Protein AF-A0A956FUA2-F1 (afdb_monomer)

Structure (mmCIF, N/CA/C/O backbone):
data_AF-A0A956FUA2-F1
#
_entry.id   AF-A0A956FUA2-F1
#
loop_
_atom_site.group_PDB
_atom_site.id
_atom_site.type_symbol
_atom_site.label_atom_id
_atom_site.label_alt_id
_atom_site.label_comp_id
_atom_site.label_asym_id
_atom_site.label_entity_id
_atom_site.label_seq_id
_atom_site.pdbx_PDB_ins_code
_atom_site.Cartn_x
_atom_site.Cartn_y
_atom_site.Cartn_z
_atom_site.occupancy
_atom_site.B_iso_or_equiv
_atom_site.auth_seq_id
_atom_site.auth_comp_id
_atom_site.auth_asym_id
_atom_site.auth_atom_id
_atom_site.pdbx_PDB_model_num
ATOM 1 N N . PRO A 1 1 ? 10.942 3.120 11.537 1.00 56.97 1 PRO A N 1
ATOM 2 C CA . PRO A 1 1 ? 11.039 3.875 10.262 1.00 56.97 1 PRO A CA 1
ATOM 3 C C . PRO A 1 1 ? 9.827 3.597 9.361 1.00 56.97 1 PRO A C 1
ATOM 5 O O . PRO A 1 1 ? 9.522 2.434 9.116 1.00 56.97 1 PRO A O 1
ATOM 8 N N . THR A 1 2 ? 9.137 4.649 8.913 1.00 65.94 2 THR A N 1
ATOM 9 C CA . THR A 1 2 ? 8.079 4.586 7.886 1.00 65.94 2 THR A CA 1
ATOM 10 C C . THR A 1 2 ? 8.495 5.438 6.686 1.00 65.94 2 THR A C 1
ATOM 12 O O . THR A 1 2 ? 9.416 6.250 6.782 1.00 65.94 2 THR A O 1
ATOM 15 N N . THR A 1 3 ? 7.848 5.237 5.545 1.00 79.88 3 THR A N 1
ATOM 16 C CA . THR A 1 3 ? 8.097 5.987 4.309 1.00 79.88 3 THR A CA 1
ATOM 17 C C . THR A 1 3 ? 7.000 7.023 4.097 1.00 79.88 3 THR A C 1
ATOM 19 O O . THR A 1 3 ? 5.838 6.721 4.332 1.00 79.88 3 THR A O 1
ATOM 22 N N . ILE A 1 4 ? 7.341 8.209 3.594 1.00 75.38 4 ILE A N 1
ATOM 23 C CA . ILE A 1 4 ? 6.359 9.274 3.298 1.00 75.38 4 ILE A CA 1
ATOM 24 C C . ILE A 1 4 ? 6.402 9.743 1.840 1.00 75.38 4 ILE A C 1
ATOM 26 O O . ILE A 1 4 ? 5.762 10.726 1.483 1.00 75.38 4 ILE A O 1
ATOM 30 N N . GLY A 1 5 ? 7.167 9.063 0.984 1.00 80.44 5 GLY A N 1
ATOM 31 C CA . GLY A 1 5 ? 7.292 9.408 -0.427 1.00 80.44 5 GLY A CA 1
ATOM 32 C C . GLY A 1 5 ? 8.712 9.342 -0.962 1.00 80.44 5 GLY A C 1
ATOM 33 O O . GLY A 1 5 ? 9.638 8.901 -0.288 1.00 80.44 5 GLY A O 1
ATOM 34 N N . GLY A 1 6 ? 8.884 9.757 -2.211 1.00 78.12 6 GLY A N 1
ATOM 35 C CA . GLY A 1 6 ? 10.179 9.762 -2.876 1.00 78.12 6 GLY A CA 1
ATOM 36 C C . GLY A 1 6 ? 10.093 10.037 -4.372 1.00 78.12 6 GLY A C 1
ATOM 37 O O . GLY A 1 6 ? 9.019 10.194 -4.950 1.00 78.12 6 GLY A O 1
ATOM 38 N N . TRP A 1 7 ? 11.259 10.092 -5.012 1.00 77.00 7 TRP A N 1
ATOM 39 C CA . TRP A 1 7 ? 11.390 10.233 -6.461 1.00 77.00 7 TRP A CA 1
ATOM 40 C C . TRP A 1 7 ? 11.174 8.897 -7.170 1.00 77.00 7 TRP A C 1
ATOM 42 O O . TRP A 1 7 ? 12.020 8.008 -7.051 1.00 77.00 7 TRP A O 1
ATOM 52 N N . GLN A 1 8 ? 10.107 8.797 -7.959 1.00 79.31 8 GLN A N 1
ATOM 53 C CA . GLN A 1 8 ? 9.680 7.566 -8.626 1.00 79.31 8 GLN A CA 1
ATOM 54 C C . GLN A 1 8 ? 9.699 7.701 -10.146 1.00 79.31 8 GLN A C 1
ATOM 56 O O . GLN A 1 8 ? 9.557 8.806 -10.674 1.00 79.31 8 GLN A O 1
ATOM 61 N N . GLU A 1 9 ? 9.873 6.575 -10.832 1.00 79.75 9 GLU A N 1
ATOM 62 C CA . GLU A 1 9 ? 9.729 6.478 -12.283 1.00 79.75 9 GLU A CA 1
ATOM 63 C C . GLU A 1 9 ? 8.252 6.335 -12.661 1.00 79.75 9 GLU A C 1
ATOM 65 O O . GLU A 1 9 ? 7.469 5.676 -11.976 1.00 79.75 9 GLU A O 1
ATOM 70 N N . GLU A 1 10 ? 7.854 6.988 -13.746 1.00 75.94 10 GLU A N 1
ATOM 71 C CA . GLU A 1 10 ? 6.489 6.935 -14.253 1.00 75.94 10 GLU A CA 1
ATOM 72 C C . GLU A 1 10 ? 6.482 7.003 -15.776 1.00 75.94 10 GLU A C 1
ATOM 74 O O . GLU A 1 10 ? 7.221 7.792 -16.373 1.00 75.94 10 GLU A O 1
ATOM 79 N N . ARG A 1 11 ? 5.620 6.198 -16.406 1.00 78.62 11 ARG A N 1
ATOM 80 C CA . ARG A 1 11 ? 5.356 6.286 -17.839 1.00 78.62 11 ARG A CA 1
ATOM 81 C C . ARG A 1 11 ? 4.305 7.358 -18.109 1.00 78.62 11 ARG A C 1
ATOM 83 O O . ARG A 1 11 ? 3.149 7.203 -17.725 1.00 78.62 11 ARG A O 1
ATOM 90 N N . VAL A 1 12 ? 4.694 8.423 -18.803 1.00 81.25 12 VAL A N 1
ATOM 91 C CA . VAL A 1 12 ? 3.767 9.483 -19.235 1.00 81.25 12 VAL A CA 1
ATOM 92 C C . VAL A 1 12 ? 3.050 9.109 -20.536 1.00 81.25 12 VAL A C 1
ATOM 94 O O . VAL A 1 12 ? 3.418 8.140 -21.199 1.00 81.25 12 VAL A O 1
ATOM 97 N N . ALA A 1 13 ? 2.035 9.887 -20.927 1.00 77.38 13 ALA A N 1
ATOM 98 C CA . ALA A 1 13 ? 1.193 9.620 -22.101 1.00 77.38 13 ALA A CA 1
ATOM 99 C C . ALA A 1 13 ? 1.981 9.442 -23.414 1.00 77.38 13 ALA A C 1
ATOM 101 O O . ALA A 1 13 ? 1.612 8.615 -24.241 1.00 77.38 13 ALA A O 1
ATOM 102 N N . SER A 1 14 ? 3.110 10.143 -23.576 1.00 77.44 14 SER A N 1
ATOM 103 C CA . SER A 1 14 ? 4.007 9.986 -24.732 1.00 77.44 14 SER A CA 1
ATOM 104 C C . SER A 1 14 ? 4.758 8.648 -24.769 1.00 77.44 14 SER A C 1
ATOM 106 O O . SER A 1 14 ? 5.504 8.381 -25.704 1.00 77.44 14 SER A O 1
ATOM 108 N N . GLY A 1 15 ? 4.622 7.819 -23.734 1.00 74.31 15 GLY A N 1
ATOM 109 C CA . GLY A 1 15 ? 5.347 6.566 -23.566 1.00 74.31 15 GLY A CA 1
ATOM 110 C C . GLY A 1 15 ? 6.731 6.714 -22.932 1.00 74.31 15 GLY A C 1
ATOM 111 O O . GLY A 1 15 ? 7.313 5.695 -22.568 1.00 74.31 15 GLY A O 1
ATOM 112 N N . ALA A 1 16 ? 7.230 7.940 -22.750 1.00 78.94 16 ALA A N 1
ATOM 113 C CA . ALA A 1 16 ? 8.506 8.200 -22.088 1.00 78.94 16 ALA A CA 1
ATOM 114 C C . ALA A 1 16 ? 8.453 7.878 -20.583 1.00 78.94 16 ALA A C 1
ATOM 116 O O . ALA A 1 16 ? 7.411 8.038 -19.943 1.00 78.94 16 ALA A O 1
ATOM 117 N N . ILE A 1 17 ? 9.594 7.476 -20.017 1.00 77.38 17 ILE A N 1
ATOM 118 C CA . ILE A 1 17 ? 9.777 7.321 -18.569 1.00 77.38 17 ILE A CA 1
ATOM 119 C C . ILE A 1 17 ? 10.388 8.606 -18.001 1.00 77.38 17 ILE A C 1
ATOM 121 O O . ILE A 1 17 ? 11.411 9.083 -18.494 1.00 77.38 17 ILE A O 1
ATOM 125 N N . VAL A 1 18 ? 9.757 9.175 -16.973 1.00 76.56 18 VAL A N 1
ATOM 126 C CA . VAL A 1 18 ? 10.209 10.401 -16.289 1.00 76.56 18 VAL A CA 1
ATOM 127 C C . VAL A 1 18 ? 10.277 10.193 -14.778 1.00 76.56 18 VAL A C 1
ATOM 129 O O . VAL A 1 18 ? 9.650 9.276 -14.247 1.00 76.56 18 VAL A O 1
ATOM 132 N N . ARG A 1 19 ? 11.004 11.067 -14.063 1.00 73.31 19 ARG A N 1
ATOM 133 C CA . ARG A 1 19 ? 10.994 11.091 -12.591 1.00 73.31 19 ARG A CA 1
ATOM 134 C C . ARG A 1 19 ? 9.996 12.107 -12.056 1.00 73.31 19 ARG A C 1
ATOM 136 O O . ARG A 1 19 ? 10.076 13.288 -12.388 1.00 73.31 19 ARG A O 1
ATOM 143 N N . ARG A 1 20 ? 9.127 11.667 -11.148 1.00 73.44 20 ARG A N 1
ATOM 144 C CA . ARG A 1 20 ? 8.191 12.525 -10.412 1.00 73.44 20 ARG A CA 1
ATOM 145 C C . ARG A 1 20 ? 8.339 12.288 -8.915 1.00 73.44 20 ARG A C 1
ATOM 147 O O . ARG A 1 20 ? 8.513 11.151 -8.477 1.00 73.44 20 ARG A O 1
ATOM 154 N N . TYR A 1 21 ? 8.288 13.357 -8.129 1.00 76.75 21 TYR A N 1
ATOM 155 C CA . TYR A 1 21 ? 8.191 13.219 -6.681 1.00 76.75 21 TYR A CA 1
ATOM 156 C C . TYR A 1 21 ? 6.763 12.816 -6.321 1.00 76.75 21 TYR A C 1
ATOM 158 O O . TYR A 1 21 ? 5.811 13.450 -6.777 1.00 76.75 21 TYR A O 1
ATOM 166 N N . LYS A 1 22 ? 6.625 11.755 -5.529 1.00 79.69 22 LYS A N 1
ATOM 167 C CA . LYS A 1 22 ? 5.344 11.250 -5.035 1.00 79.69 22 LYS A CA 1
ATOM 168 C C . LYS A 1 22 ? 5.400 11.226 -3.516 1.00 79.69 22 LYS A C 1
ATOM 170 O O . LYS A 1 22 ? 6.114 10.397 -2.954 1.00 79.69 22 LYS A O 1
ATOM 175 N N . GLY A 1 23 ? 4.717 12.178 -2.890 1.00 82.25 23 GLY A N 1
ATOM 176 C CA . GLY A 1 23 ? 4.617 12.322 -1.439 1.00 82.25 23 GLY A CA 1
ATOM 177 C C . GLY A 1 23 ? 3.330 11.716 -0.890 1.00 82.25 23 GLY A C 1
ATOM 178 O O . GLY A 1 23 ? 2.384 11.485 -1.637 1.00 82.25 23 GLY A O 1
ATOM 179 N N . SER A 1 24 ? 3.313 11.456 0.413 1.00 85.25 24 SER A N 1
ATOM 180 C CA . SER A 1 24 ? 2.085 11.242 1.172 1.00 85.25 24 SER A CA 1
ATOM 181 C C . SER A 1 24 ? 1.342 12.565 1.296 1.00 85.25 24 SER A C 1
ATOM 183 O O . SER A 1 24 ? 1.966 13.604 1.519 1.00 85.25 24 SER A O 1
ATOM 185 N N . ASP A 1 25 ? 0.016 12.520 1.256 1.00 84.75 25 ASP A N 1
ATOM 186 C CA . ASP A 1 25 ? -0.781 13.686 1.613 1.00 84.75 25 ASP A CA 1
ATOM 187 C C . ASP A 1 25 ? -0.751 13.877 3.138 1.00 84.75 25 ASP A C 1
ATOM 189 O O . ASP A 1 25 ? -1.036 12.941 3.884 1.00 84.75 25 ASP A O 1
ATOM 193 N N . VAL A 1 26 ? -0.431 15.089 3.593 1.00 89.06 26 VAL A N 1
ATOM 194 C CA . VAL A 1 26 ? -0.312 15.462 5.016 1.00 89.06 26 VAL A CA 1
ATOM 195 C C . VAL A 1 26 ? -1.680 15.805 5.624 1.00 89.06 26 VAL A C 1
ATOM 197 O O . VAL A 1 26 ? -2.607 16.220 4.920 1.00 89.06 26 VAL A O 1
ATOM 200 N N . GLY A 1 27 ? -1.801 15.642 6.940 1.00 92.12 27 GLY A N 1
ATOM 201 C CA . GLY A 1 27 ? -2.958 16.017 7.749 1.00 92.12 27 GLY A CA 1
ATOM 202 C C . GLY A 1 27 ? -3.790 14.823 8.214 1.00 92.12 27 GLY A C 1
ATOM 203 O O . GLY A 1 27 ? -3.378 13.669 8.100 1.00 92.12 27 GLY A O 1
ATOM 204 N N . LEU A 1 28 ? -4.978 15.117 8.743 1.00 94.94 28 LEU A N 1
ATOM 205 C CA . LEU A 1 28 ? -5.868 14.121 9.335 1.00 94.94 28 LEU A CA 1
ATOM 206 C C . LEU A 1 28 ? -6.412 13.139 8.292 1.00 94.94 28 LEU A C 1
ATOM 208 O O . LEU A 1 28 ? -7.008 13.538 7.288 1.00 94.94 28 LEU A O 1
ATOM 212 N N . ARG A 1 29 ? -6.211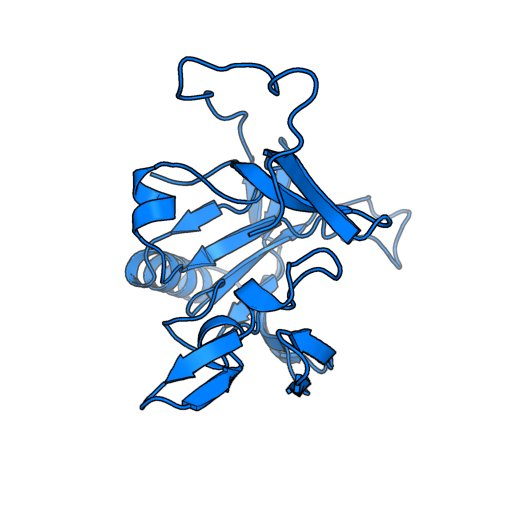 11.853 8.546 1.00 95.69 29 ARG A N 1
ATOM 213 C CA . ARG A 1 29 ? -6.763 10.723 7.800 1.00 95.69 29 ARG A CA 1
ATOM 214 C C . ARG A 1 29 ? -7.496 9.798 8.754 1.00 95.69 29 ARG A C 1
ATOM 216 O O . ARG A 1 29 ? -7.355 9.914 9.968 1.00 95.69 29 ARG A O 1
ATOM 223 N N . TYR A 1 30 ? -8.247 8.866 8.197 1.00 97.06 30 TYR A N 1
ATOM 224 C CA . TYR A 1 30 ? -8.951 7.854 8.960 1.00 97.06 30 TYR A CA 1
ATOM 225 C C . TYR A 1 30 ? -8.617 6.477 8.411 1.00 97.06 30 TYR A C 1
ATOM 227 O O . TYR A 1 30 ? -8.660 6.253 7.202 1.00 97.06 30 TYR A O 1
ATOM 235 N N . TRP A 1 31 ? -8.278 5.558 9.310 1.00 98.00 31 TRP A N 1
ATOM 236 C CA . TRP A 1 31 ? -8.296 4.133 9.025 1.00 98.00 31 TRP A CA 1
ATOM 237 C C . TRP A 1 31 ? -9.691 3.611 9.332 1.00 98.00 31 TRP A C 1
ATOM 239 O O . TRP A 1 31 ? -10.036 3.366 10.489 1.00 98.00 31 TRP A O 1
ATOM 249 N N . ARG A 1 32 ? -10.486 3.462 8.277 1.00 97.31 32 ARG A N 1
ATOM 250 C CA . ARG A 1 32 ? -11.766 2.750 8.298 1.00 97.31 32 ARG A CA 1
ATOM 251 C C . ARG A 1 32 ? -11.617 1.362 7.689 1.00 97.31 32 ARG A C 1
ATOM 253 O O . ARG A 1 32 ? -12.136 0.401 8.231 1.00 97.31 32 ARG A O 1
ATOM 260 N N . GLU A 1 33 ? -10.854 1.239 6.606 1.00 97.94 33 GLU A N 1
ATOM 261 C CA . GLU A 1 33 ? -10.675 -0.031 5.902 1.00 97.94 33 GLU A CA 1
ATOM 262 C C . GLU A 1 33 ? -9.326 -0.682 6.229 1.00 97.94 33 GLU A C 1
ATOM 264 O O . GLU A 1 33 ? -8.255 -0.152 5.907 1.00 97.94 33 GLU A O 1
ATOM 269 N N . LEU A 1 34 ? -9.386 -1.867 6.840 1.00 98.50 34 LEU A N 1
ATOM 270 C CA . LEU A 1 34 ? -8.265 -2.786 7.005 1.00 98.50 34 LEU A CA 1
ATOM 271 C C . LEU A 1 34 ? -8.482 -3.973 6.068 1.00 98.50 34 LEU A C 1
ATOM 273 O O . LEU A 1 34 ? -9.399 -4.767 6.261 1.00 98.50 34 LEU A O 1
ATOM 277 N N . VAL A 1 35 ? -7.614 -4.119 5.068 1.00 98.12 35 VAL A N 1
ATOM 278 C CA . VAL A 1 35 ? -7.710 -5.193 4.075 1.00 98.12 35 VAL A CA 1
ATOM 279 C C . VAL A 1 35 ? -6.578 -6.195 4.254 1.00 98.12 35 VAL A C 1
ATOM 281 O O . VAL A 1 35 ? -5.395 -5.841 4.217 1.00 98.12 35 VAL A O 1
ATOM 284 N N . VAL A 1 36 ? -6.949 -7.460 4.434 1.00 97.25 36 VAL A N 1
ATOM 285 C CA . VAL A 1 36 ? -6.036 -8.604 4.538 1.00 97.25 36 VAL A CA 1
ATOM 286 C C . VAL A 1 36 ? -5.896 -9.279 3.179 1.00 97.25 36 VAL A C 1
ATOM 288 O O . VAL A 1 36 ? -6.831 -9.278 2.380 1.00 97.25 36 VAL A O 1
ATOM 291 N N . ALA A 1 37 ? -4.713 -9.845 2.920 1.00 95.38 37 ALA A N 1
ATOM 292 C CA . ALA A 1 37 ? -4.349 -10.433 1.635 1.00 95.38 37 ALA A CA 1
ATOM 293 C C . ALA A 1 37 ? -4.645 -9.471 0.463 1.00 95.38 37 ALA A C 1
ATOM 295 O O . ALA A 1 37 ? -5.378 -9.819 -0.461 1.00 95.38 37 ALA A O 1
ATOM 296 N N . PRO A 1 38 ? -4.113 -8.235 0.497 1.00 96.25 38 PRO A N 1
ATOM 297 C CA . PRO A 1 38 ? -4.454 -7.242 -0.500 1.00 96.25 38 PRO A CA 1
ATOM 298 C C . PRO A 1 38 ? -3.824 -7.551 -1.857 1.00 96.25 38 PRO A C 1
ATOM 300 O O . PRO A 1 38 ? -2.643 -7.909 -1.966 1.00 96.25 38 PRO A O 1
ATOM 303 N N . VAL A 1 39 ? -4.600 -7.298 -2.903 1.00 95.38 39 VAL A N 1
ATOM 304 C CA . VAL A 1 39 ? -4.103 -7.204 -4.271 1.00 95.38 39 VAL A CA 1
ATOM 305 C C . VAL A 1 39 ? -3.661 -5.770 -4.545 1.00 95.38 39 VAL A C 1
ATOM 307 O O . VAL A 1 39 ? -4.371 -4.800 -4.279 1.00 95.38 39 VAL A O 1
ATOM 310 N N . TRP A 1 40 ? -2.459 -5.621 -5.090 1.00 94.12 40 TRP A N 1
ATOM 311 C CA . TRP A 1 40 ? -1.970 -4.355 -5.603 1.00 94.12 40 TRP A CA 1
ATOM 312 C C . TRP A 1 40 ? -2.462 -4.135 -7.027 1.00 94.12 40 TRP A C 1
ATOM 314 O O . TRP A 1 4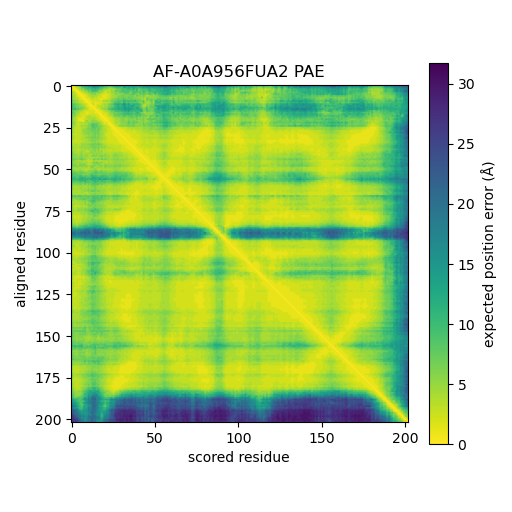0 ? -2.107 -4.879 -7.940 1.00 94.12 40 TRP A O 1
ATOM 324 N N . TYR A 1 41 ? -3.235 -3.070 -7.228 1.00 92.38 41 TYR A N 1
ATOM 325 C CA . TYR A 1 41 ? -3.648 -2.638 -8.558 1.00 92.38 41 TYR A CA 1
ATOM 326 C C . TYR A 1 41 ? -2.609 -1.674 -9.120 1.00 92.38 41 TYR A C 1
ATOM 328 O O . TYR A 1 41 ? -2.533 -0.521 -8.683 1.00 92.38 41 TYR A O 1
ATOM 336 N N . PRO A 1 42 ? -1.767 -2.122 -10.068 1.00 89.94 42 PRO A N 1
ATOM 337 C CA . PRO A 1 42 ? -0.714 -1.279 -10.595 1.00 89.94 42 PRO A CA 1
ATOM 338 C C . PRO A 1 42 ? -1.332 -0.102 -11.357 1.00 89.94 42 PRO A C 1
ATOM 340 O O . PRO A 1 42 ? -2.126 -0.333 -12.280 1.00 89.94 42 PRO A O 1
ATOM 343 N N . PRO A 1 43 ? -0.943 1.151 -11.049 1.00 88.69 43 PRO A N 1
ATOM 344 C CA . PRO A 1 43 ? -1.385 2.316 -11.802 1.00 88.69 43 PRO A CA 1
ATOM 345 C C . PRO A 1 43 ? -1.208 2.133 -13.311 1.00 88.69 43 PRO A C 1
ATOM 347 O O . PRO A 1 43 ? -0.267 1.483 -13.777 1.00 88.69 43 PRO A O 1
ATOM 350 N N . ARG A 1 44 ? -2.074 2.757 -14.118 1.00 87.00 44 ARG A N 1
ATOM 351 C CA . ARG A 1 44 ? -1.958 2.698 -15.591 1.00 87.00 44 ARG A CA 1
ATOM 35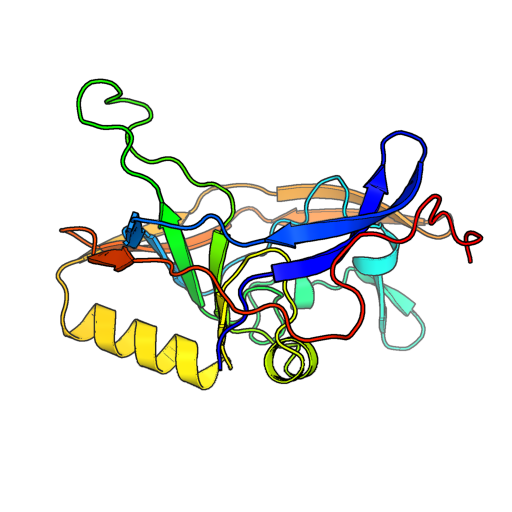2 C C . ARG A 1 44 ? -0.578 3.151 -16.086 1.00 87.00 44 ARG A C 1
ATOM 354 O O . ARG A 1 44 ? -0.055 2.587 -17.043 1.00 87.00 44 ARG A O 1
ATOM 361 N N . ALA A 1 45 ? 0.024 4.107 -15.382 1.00 84.00 45 ALA A N 1
ATOM 362 C CA . ALA A 1 45 ? 1.350 4.647 -15.659 1.00 84.00 45 ALA A CA 1
ATOM 363 C C . ALA A 1 45 ? 2.521 3.744 -15.211 1.00 84.00 45 ALA A C 1
ATOM 365 O O . ALA A 1 45 ? 3.677 4.081 -15.466 1.00 84.00 45 ALA A O 1
ATOM 366 N N . THR A 1 46 ? 2.260 2.605 -14.555 1.00 87.38 46 THR A N 1
ATOM 367 C CA . THR A 1 46 ? 3.300 1.618 -14.230 1.00 87.38 46 THR A CA 1
ATOM 368 C C . THR A 1 46 ? 3.914 1.067 -15.521 1.00 87.38 46 THR A C 1
ATOM 370 O O . THR A 1 46 ? 3.161 0.567 -16.373 1.00 87.38 46 THR A O 1
ATOM 373 N N . PRO A 1 47 ? 5.248 1.137 -15.682 1.00 87.31 47 PRO A N 1
ATOM 374 C CA . PRO A 1 47 ? 5.949 0.546 -16.816 1.00 87.31 47 PRO A CA 1
ATOM 375 C C . PRO A 1 47 ? 5.622 -0.950 -16.982 1.00 87.31 47 PRO A C 1
ATOM 377 O O . PRO A 1 47 ? 5.650 -1.692 -16.002 1.00 87.31 47 PRO A O 1
ATOM 380 N N . PRO A 1 48 ? 5.331 -1.440 -18.202 1.00 88.19 48 PRO A N 1
ATOM 381 C CA . PRO A 1 48 ? 5.040 -2.861 -18.416 1.00 88.19 48 PRO A CA 1
ATOM 382 C C . PRO A 1 48 ? 6.169 -3.808 -17.986 1.00 88.19 48 PRO A C 1
ATOM 384 O O . PRO A 1 48 ? 5.889 -4.878 -17.448 1.00 88.19 48 PRO A O 1
ATOM 387 N N . ASP A 1 49 ? 7.430 -3.402 -18.168 1.00 88.06 49 ASP A N 1
ATOM 388 C CA . ASP A 1 49 ? 8.608 -4.182 -17.759 1.00 88.06 49 ASP A CA 1
ATOM 389 C C . ASP A 1 49 ? 8.697 -4.343 -16.222 1.00 88.06 49 ASP A C 1
ATOM 391 O O . ASP A 1 49 ? 9.291 -5.305 -15.736 1.00 88.06 49 ASP A O 1
ATOM 395 N N . ASP A 1 50 ? 8.032 -3.487 -15.435 1.00 90.12 50 ASP A N 1
ATOM 396 C CA . ASP A 1 50 ? 7.961 -3.651 -13.977 1.00 90.12 50 ASP A CA 1
ATOM 397 C C . ASP A 1 50 ? 6.999 -4.767 -13.563 1.00 90.12 50 ASP A C 1
ATOM 399 O O . ASP A 1 50 ? 7.172 -5.353 -12.492 1.00 90.12 50 ASP A O 1
ATOM 403 N N . LEU A 1 51 ? 6.027 -5.101 -14.417 1.00 93.44 51 LEU A N 1
ATOM 404 C CA . LEU A 1 51 ? 5.003 -6.120 -14.173 1.00 93.44 51 LEU A CA 1
ATOM 405 C C . LEU A 1 51 ? 5.395 -7.506 -14.697 1.00 93.44 51 LEU A C 1
ATOM 407 O O . LEU A 1 51 ? 4.731 -8.488 -14.372 1.00 93.44 51 LEU A O 1
ATOM 411 N N . VAL A 1 52 ? 6.472 -7.606 -15.479 1.00 94.12 52 VAL A N 1
ATOM 412 C CA . VAL A 1 52 ? 6.961 -8.859 -16.071 1.00 94.12 52 VAL A CA 1
ATOM 413 C C . VAL A 1 52 ? 8.339 -9.193 -15.503 1.00 94.12 52 VAL A C 1
ATOM 415 O O . VAL A 1 52 ? 9.205 -8.334 -15.371 1.00 94.12 52 VAL A O 1
ATOM 418 N N . GLY A 1 53 ? 8.553 -10.452 -15.131 1.00 90.56 53 GLY A N 1
ATOM 419 C CA . GLY A 1 53 ? 9.833 -10.972 -14.649 1.00 90.56 53 GLY A CA 1
ATOM 420 C C . GLY A 1 53 ? 10.282 -12.195 -15.443 1.00 90.56 53 GLY A C 1
ATOM 421 O O . GLY A 1 53 ? 9.504 -12.768 -16.206 1.00 90.56 53 GLY A O 1
ATOM 422 N N . VAL A 1 54 ? 11.543 -12.592 -15.270 1.00 90.44 54 VAL A N 1
ATOM 423 C CA . VAL A 1 54 ? 12.070 -13.864 -15.783 1.00 90.44 54 VAL A CA 1
ATOM 424 C C . VAL A 1 54 ? 12.085 -14.867 -14.634 1.00 90.44 54 VAL A C 1
ATOM 426 O O . VAL A 1 54 ? 12.722 -14.621 -13.616 1.00 90.44 54 VAL A O 1
ATOM 429 N N . PHE A 1 55 ? 11.388 -15.983 -14.819 1.00 88.06 55 PHE A N 1
ATOM 430 C CA . PHE A 1 55 ? 11.265 -17.086 -13.872 1.00 88.06 55 PHE A CA 1
ATOM 431 C C . PHE A 1 55 ? 11.566 -18.382 -14.626 1.00 88.06 55 PHE A C 1
ATOM 433 O O . PHE A 1 55 ? 10.943 -18.645 -15.658 1.00 88.06 55 PHE A O 1
ATOM 440 N N . ASP A 1 56 ? 12.558 -19.145 -14.167 1.00 90.31 56 ASP A N 1
ATOM 441 C CA . ASP A 1 56 ? 13.025 -20.382 -14.815 1.00 90.31 56 ASP A CA 1
ATOM 442 C C . ASP A 1 56 ? 13.319 -20.197 -16.317 1.00 90.31 56 ASP A C 1
ATOM 444 O O . ASP A 1 56 ? 12.857 -20.946 -17.179 1.00 90.31 56 ASP A O 1
ATOM 448 N N . GLY A 1 57 ? 14.004 -19.097 -16.656 1.00 90.12 57 GLY A N 1
ATOM 449 C CA . GLY A 1 57 ? 14.330 -18.720 -18.037 1.00 90.12 57 GLY A CA 1
ATOM 450 C C . GLY A 1 57 ? 13.141 -18.237 -18.882 1.00 90.12 57 GLY A C 1
ATOM 451 O O . GLY A 1 57 ? 13.324 -17.829 -20.028 1.00 90.12 57 GLY A O 1
ATOM 452 N N . ARG A 1 58 ? 11.917 -18.226 -18.340 1.00 90.38 58 ARG A N 1
ATOM 453 C CA . ARG A 1 58 ? 10.697 -17.816 -19.050 1.00 90.38 58 ARG A CA 1
ATOM 454 C C .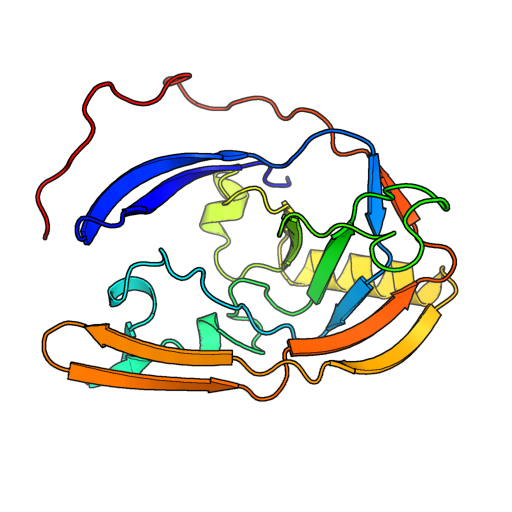 ARG A 1 58 ? 10.161 -16.496 -18.513 1.00 90.38 58 ARG A C 1
ATOM 456 O O . ARG A 1 58 ? 10.101 -16.265 -17.312 1.00 90.38 58 ARG A O 1
ATOM 463 N N . ARG A 1 59 ? 9.700 -15.625 -19.411 1.00 91.69 59 ARG A N 1
ATOM 464 C CA . ARG A 1 59 ? 9.027 -14.381 -19.013 1.00 91.69 59 ARG A CA 1
ATOM 465 C C . ARG A 1 59 ? 7.584 -14.634 -18.597 1.00 91.69 59 ARG A C 1
ATOM 467 O O . ARG A 1 59 ? 6.828 -15.230 -19.366 1.00 91.69 59 ARG A O 1
ATOM 474 N N . ARG A 1 60 ? 7.211 -14.151 -17.414 1.00 94.44 60 ARG A N 1
ATOM 475 C CA . ARG A 1 60 ? 5.869 -14.273 -16.827 1.00 94.44 60 ARG A CA 1
ATOM 476 C C . ARG A 1 60 ? 5.499 -12.986 -16.091 1.00 94.44 60 ARG A C 1
ATOM 478 O O . ARG A 1 60 ? 6.387 -12.209 -15.733 1.00 94.44 60 ARG A O 1
ATOM 485 N N . LEU A 1 61 ? 4.206 -12.766 -15.859 1.00 94.69 61 LEU A N 1
ATOM 486 C CA . LEU A 1 61 ? 3.755 -11.713 -14.951 1.00 94.69 61 LEU A CA 1
ATOM 487 C C . LEU A 1 61 ? 4.327 -11.955 -13.551 1.00 94.69 61 LEU A C 1
ATOM 489 O O . LEU A 1 61 ? 4.483 -13.096 -13.113 1.00 94.69 61 LEU A O 1
ATOM 493 N N . LYS A 1 62 ? 4.643 -10.876 -12.838 1.00 94.25 62 LYS A N 1
ATOM 494 C CA . LYS A 1 62 ? 5.034 -10.933 -11.427 1.00 94.25 62 LYS A CA 1
ATOM 495 C C . LYS A 1 62 ? 3.784 -11.099 -10.559 1.00 94.25 62 LYS A C 1
ATOM 497 O O . LYS A 1 62 ? 3.428 -10.193 -9.815 1.00 94.25 62 LYS A O 1
ATOM 502 N N . GLU A 1 63 ? 3.122 -12.249 -10.661 1.00 93.19 63 GLU A N 1
ATOM 503 C CA . GLU A 1 63 ? 1.870 -12.541 -9.944 1.00 93.19 63 GLU A CA 1
ATOM 504 C C . GLU A 1 63 ? 2.008 -12.309 -8.432 1.00 93.19 63 GLU A C 1
ATOM 506 O O . GLU A 1 63 ? 1.130 -11.718 -7.814 1.00 93.19 63 GLU A O 1
ATOM 511 N N . GLU A 1 64 ? 3.154 -12.676 -7.849 1.00 92.94 64 GLU A N 1
ATOM 512 C CA . GLU A 1 64 ? 3.446 -12.441 -6.432 1.00 92.94 64 GLU A CA 1
ATOM 513 C C . GLU A 1 64 ? 3.528 -10.952 -6.061 1.00 92.94 64 GLU A C 1
ATOM 515 O O . GLU A 1 64 ? 3.160 -10.595 -4.948 1.00 92.94 64 GLU A O 1
ATOM 520 N N . LEU A 1 65 ? 3.993 -10.081 -6.969 1.00 93.75 65 LEU A N 1
ATOM 521 C CA . LEU A 1 65 ? 4.060 -8.630 -6.745 1.00 93.75 65 LEU A CA 1
ATOM 522 C C . LEU A 1 65 ? 2.660 -8.006 -6.738 1.00 93.75 65 LEU A C 1
ATOM 524 O O . LEU A 1 65 ? 2.402 -7.082 -5.968 1.00 93.75 65 LEU A O 1
ATOM 528 N N . ILE A 1 66 ? 1.780 -8.500 -7.610 1.00 94.25 66 ILE A N 1
ATOM 529 C CA . ILE A 1 66 ? 0.373 -8.094 -7.674 1.00 94.25 66 ILE A CA 1
ATOM 530 C C . ILE A 1 66 ? -0.384 -8.646 -6.463 1.00 94.25 66 ILE A C 1
ATOM 532 O O . ILE A 1 66 ? -1.188 -7.945 -5.865 1.00 94.25 66 ILE A O 1
ATOM 536 N N . GLY A 1 67 ? -0.080 -9.871 -6.051 1.00 91.38 67 GLY A N 1
ATOM 537 C CA . GLY A 1 67 ? -0.697 -10.511 -4.904 1.00 91.38 67 GLY A CA 1
ATOM 538 C C . GLY A 1 67 ? -2.064 -11.150 -5.199 1.00 91.38 67 GLY A C 1
ATOM 539 O O . GLY A 1 67 ? -2.489 -11.212 -6.363 1.00 91.38 67 GLY A O 1
ATOM 540 N N . PRO A 1 68 ? -2.726 -11.665 -4.146 1.00 91.88 68 PRO A N 1
ATOM 541 C CA . PRO A 1 68 ? -2.289 -11.618 -2.742 1.00 91.88 68 PRO A CA 1
ATOM 542 C C . PRO A 1 68 ? -1.023 -12.452 -2.486 1.00 91.88 68 PRO A C 1
ATOM 544 O O . PRO A 1 68 ? -0.888 -13.558 -2.995 1.00 91.88 68 PRO A O 1
ATOM 547 N N . SER A 1 69 ? -0.052 -11.921 -1.736 1.00 91.69 69 SER A N 1
ATOM 548 C CA . SER A 1 69 ? 1.180 -12.646 -1.371 1.00 91.69 69 SER A CA 1
ATOM 549 C C . SER A 1 69 ? 1.977 -11.877 -0.317 1.00 91.69 69 SER A C 1
ATOM 551 O O . SER A 1 69 ? 1.982 -10.649 -0.315 1.00 91.69 69 SER A O 1
ATOM 553 N N . TYR A 1 70 ? 2.768 -12.564 0.512 1.00 90.38 70 TYR A N 1
ATOM 554 C CA . TYR A 1 70 ? 3.770 -11.891 1.353 1.00 90.38 70 TYR A CA 1
ATOM 555 C C . TYR A 1 70 ? 4.815 -11.119 0.525 1.00 90.38 70 TYR A C 1
ATOM 557 O O . TYR A 1 70 ? 5.457 -10.201 1.040 1.00 90.38 70 TYR A O 1
ATOM 565 N N . ARG A 1 71 ? 4.966 -11.467 -0.760 1.00 91.88 71 ARG A N 1
ATOM 566 C CA . ARG A 1 71 ? 5.822 -10.778 -1.734 1.00 91.88 71 ARG A CA 1
ATOM 567 C C . ARG A 1 71 ? 5.128 -9.630 -2.483 1.00 91.88 71 ARG A C 1
ATOM 569 O O . ARG A 1 71 ? 5.781 -8.955 -3.280 1.00 91.88 71 ARG A O 1
ATOM 576 N N . SER A 1 72 ? 3.847 -9.381 -2.199 1.00 93.75 72 SER A N 1
ATOM 577 C CA . SER A 1 72 ? 3.048 -8.318 -2.819 1.00 93.75 72 SER A CA 1
ATOM 578 C C . SER A 1 72 ? 3.632 -6.936 -2.546 1.00 93.75 72 SER A C 1
ATOM 580 O O . SER A 1 72 ? 4.271 -6.691 -1.515 1.00 93.75 72 SER A O 1
ATOM 582 N N . ALA A 1 73 ? 3.352 -5.993 -3.446 1.00 90.75 73 ALA A N 1
ATOM 583 C CA . ALA A 1 73 ? 3.637 -4.581 -3.233 1.00 90.75 73 ALA A CA 1
ATOM 584 C C . ALA A 1 73 ? 2.958 -4.033 -1.964 1.00 90.75 73 ALA A C 1
ATOM 586 O O . ALA A 1 73 ? 3.519 -3.134 -1.336 1.00 90.75 73 ALA A O 1
ATOM 587 N N . TYR A 1 74 ? 1.809 -4.597 -1.569 1.00 93.56 74 TYR A N 1
ATOM 588 C CA . TYR A 1 74 ? 1.122 -4.296 -0.307 1.00 93.56 74 TYR A CA 1
ATOM 589 C C . TYR A 1 74 ? 1.417 -5.292 0.825 1.00 93.56 74 TYR A C 1
ATOM 591 O O . TYR A 1 74 ? 0.929 -5.126 1.945 1.00 93.56 74 TYR A O 1
ATOM 599 N N . GLY A 1 75 ? 2.251 -6.303 0.572 1.00 93.00 75 GLY A N 1
ATOM 600 C CA . GLY A 1 75 ? 2.506 -7.370 1.528 1.00 93.00 75 GLY A CA 1
ATOM 601 C C . GLY A 1 75 ? 1.210 -8.084 1.916 1.00 93.00 75 GLY A C 1
ATOM 602 O O . GLY A 1 75 ? 0.381 -8.393 1.065 1.00 93.00 75 GLY A O 1
ATOM 603 N N . MET A 1 76 ? 1.041 -8.353 3.211 1.00 94.50 76 MET A N 1
ATOM 604 C CA . MET A 1 76 ? -0.083 -9.157 3.712 1.00 94.50 76 MET A CA 1
ATOM 605 C C . MET A 1 76 ? -1.281 -8.349 4.219 1.00 94.50 76 MET A C 1
ATOM 607 O O . MET A 1 76 ? -2.367 -8.909 4.339 1.00 94.50 76 MET A O 1
ATOM 611 N N . VAL A 1 77 ? -1.096 -7.065 4.535 1.00 97.00 77 VAL A N 1
ATOM 612 C CA . VAL A 1 77 ? -2.151 -6.195 5.075 1.00 97.00 77 VAL A CA 1
ATOM 613 C C . VAL A 1 77 ? -1.957 -4.777 4.561 1.00 97.00 77 VAL A C 1
ATOM 615 O O . VAL A 1 77 ? -0.823 -4.289 4.504 1.00 97.00 77 VAL A O 1
ATOM 618 N N . MET A 1 78 ? -3.065 -4.105 4.257 1.00 97.25 78 MET A N 1
ATOM 619 C CA . MET A 1 78 ? -3.111 -2.668 4.016 1.00 97.25 78 MET A CA 1
ATOM 620 C C . MET A 1 78 ? -4.197 -1.997 4.861 1.00 97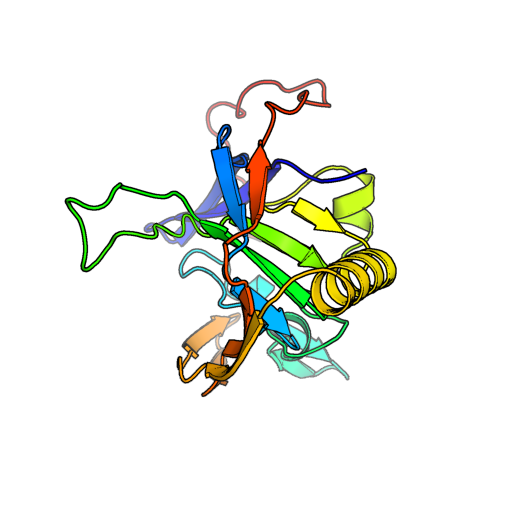.25 78 MET A C 1
ATOM 622 O O . MET A 1 78 ? -5.291 -2.523 5.020 1.00 97.25 78 MET A O 1
ATOM 626 N N . LEU A 1 79 ? -3.888 -0.810 5.367 1.00 98.00 79 LEU A N 1
ATOM 627 C CA . LEU A 1 79 ? -4.816 0.133 5.981 1.00 98.00 79 LEU A CA 1
ATOM 628 C C . LEU A 1 79 ? -4.974 1.317 5.032 1.00 98.00 79 LEU A C 1
ATOM 630 O O . LEU A 1 79 ? -3.969 1.900 4.598 1.00 98.00 79 LEU A O 1
ATOM 634 N N . VAL A 1 80 ? -6.213 1.653 4.689 1.00 96.88 80 VAL A N 1
ATOM 635 C CA . VAL A 1 80 ? -6.530 2.753 3.770 1.00 96.88 80 VAL A CA 1
ATOM 636 C C . VAL A 1 80 ? -6.504 4.083 4.509 1.00 96.88 80 VAL A C 1
ATOM 638 O O . VAL A 1 80 ? -7.075 4.190 5.587 1.00 96.88 80 VAL A O 1
ATOM 641 N N . HIS A 1 81 ? -5.807 5.086 3.963 1.00 95.94 81 HIS A N 1
ATOM 642 C CA . HIS A 1 81 ? -5.833 6.447 4.505 1.00 95.94 81 HIS A CA 1
ATOM 643 C C . HIS A 1 81 ? -6.918 7.241 3.791 1.00 95.94 81 HIS A C 1
ATOM 645 O O . HIS A 1 81 ? -6.682 7.799 2.719 1.00 95.94 81 HIS A O 1
ATOM 651 N N . GLU A 1 82 ? -8.091 7.316 4.404 1.00 95.38 82 GLU A N 1
ATOM 652 C CA . GLU A 1 82 ? -9.217 8.061 3.849 1.00 95.38 82 GLU A CA 1
ATOM 653 C C . GLU A 1 82 ? -9.294 9.470 4.437 1.00 95.38 82 GLU A C 1
ATOM 655 O O . GLU A 1 82 ? -8.894 9.721 5.577 1.00 95.38 82 GLU A O 1
ATOM 660 N N . ARG A 1 83 ? -9.818 10.414 3.657 1.00 93.62 83 ARG A N 1
ATOM 661 C CA . ARG A 1 83 ? -10.230 11.733 4.146 1.00 93.62 83 ARG A CA 1
ATOM 662 C C . ARG A 1 83 ? -11.739 11.738 4.337 1.00 93.62 83 ARG A C 1
ATOM 664 O O . ARG A 1 83 ? -12.452 11.350 3.419 1.00 93.62 83 ARG A O 1
ATOM 671 N N . ASP A 1 84 ? -12.202 12.222 5.486 1.00 91.19 84 ASP A N 1
ATOM 672 C CA . ASP A 1 84 ? -13.617 12.549 5.674 1.00 91.19 84 ASP A CA 1
ATOM 673 C C . ASP A 1 84 ? -13.900 13.882 4.962 1.00 91.19 84 ASP A C 1
ATOM 675 O O . ASP A 1 84 ? -13.313 14.914 5.298 1.00 91.19 84 ASP A O 1
ATOM 679 N N . LEU A 1 85 ? -14.745 13.849 3.935 1.00 87.31 85 LEU A N 1
ATOM 680 C CA . LEU A 1 85 ? -15.220 15.020 3.201 1.00 87.31 85 LEU A CA 1
ATOM 681 C C . LEU A 1 85 ? -16.452 15.668 3.855 1.00 87.31 85 LEU A C 1
ATOM 683 O O . LEU A 1 85 ? -16.957 16.666 3.341 1.00 87.31 85 LEU A O 1
ATOM 687 N N . GLY A 1 86 ? -16.914 15.137 4.990 1.00 81.81 86 GLY A N 1
ATOM 688 C CA . GLY A 1 86 ? -18.035 15.659 5.759 1.00 81.81 86 GLY A CA 1
ATOM 689 C C . GLY A 1 86 ? -19.385 15.059 5.365 1.00 81.81 86 GLY A C 1
ATOM 690 O O . GLY A 1 86 ? -19.572 14.490 4.289 1.00 81.81 86 GLY A O 1
ATOM 691 N N . ALA A 1 87 ? -20.360 15.201 6.267 1.00 71.12 87 ALA A N 1
ATOM 692 C CA . ALA A 1 87 ? -21.688 14.596 6.141 1.00 71.12 87 ALA A CA 1
ATOM 693 C C . ALA A 1 87 ? -22.517 15.130 4.956 1.00 71.12 87 ALA A C 1
ATOM 695 O O . ALA A 1 87 ? -23.440 14.451 4.511 1.00 71.12 87 ALA A O 1
ATOM 696 N N . GLU A 1 88 ? -22.187 16.312 4.430 1.00 70.44 88 GLU A N 1
ATOM 697 C CA . GLU A 1 88 ? -22.868 16.909 3.272 1.00 70.44 88 GLU A CA 1
ATOM 698 C C . GLU A 1 88 ? -22.608 16.137 1.969 1.00 70.44 88 GLU A C 1
ATOM 700 O O . GLU A 1 88 ? -23.434 16.164 1.062 1.00 70.44 88 GLU A O 1
ATOM 705 N N . ARG A 1 89 ? -21.501 15.387 1.881 1.00 67.06 89 ARG A N 1
ATOM 706 C CA . ARG A 1 89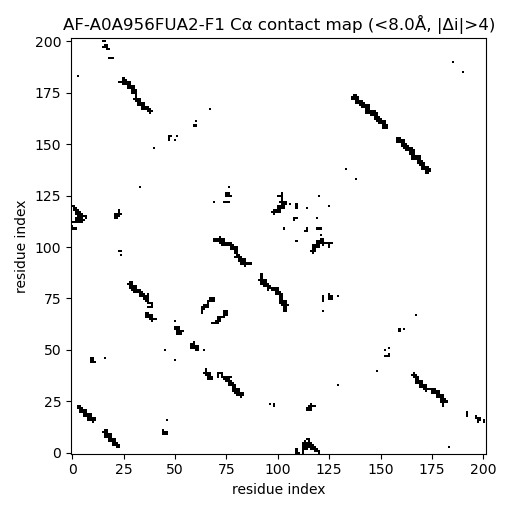 ? -21.141 14.565 0.715 1.00 67.06 89 ARG A CA 1
ATOM 707 C C . ARG A 1 89 ? -21.432 13.086 0.947 1.00 67.06 89 ARG A C 1
ATOM 709 O O . ARG A 1 89 ? -20.585 12.252 0.679 1.00 67.06 89 ARG A O 1
ATOM 716 N N . ARG A 1 90 ? -22.612 12.758 1.484 1.00 62.56 90 ARG A N 1
ATOM 717 C CA . ARG A 1 90 ? -22.993 11.414 1.975 1.00 62.56 90 ARG A CA 1
ATOM 718 C C . ARG A 1 90 ? -22.589 10.232 1.078 1.00 62.56 90 ARG A C 1
ATOM 720 O O . ARG A 1 90 ? -22.171 9.218 1.625 1.00 62.56 90 ARG A O 1
ATOM 727 N N . GLU A 1 91 ? -22.705 10.359 -0.243 1.00 60.22 91 GLU A N 1
ATOM 728 C CA . GLU A 1 91 ? -22.345 9.299 -1.204 1.00 60.22 91 GLU A CA 1
ATOM 729 C C . GLU A 1 91 ? -20.823 9.136 -1.391 1.00 60.22 91 GLU A C 1
ATOM 731 O O . GLU A 1 91 ? -20.360 8.023 -1.601 1.00 60.22 91 GLU A O 1
ATOM 736 N N . ASP A 1 92 ? -20.045 10.204 -1.181 1.00 69.44 92 ASP A N 1
ATOM 737 C CA . ASP A 1 92 ? -18.581 10.264 -1.336 1.00 69.44 92 ASP A CA 1
ATOM 738 C C . ASP A 1 92 ? -17.892 10.745 -0.047 1.00 69.44 92 ASP A C 1
ATOM 740 O O . ASP A 1 92 ? -16.889 11.467 -0.074 1.00 69.44 92 ASP A O 1
ATOM 744 N N . ARG A 1 93 ? -18.455 10.407 1.120 1.00 86.50 93 ARG A N 1
ATOM 745 C CA . ARG A 1 93 ? -17.968 10.933 2.403 1.00 86.50 93 ARG A CA 1
ATOM 746 C C . ARG A 1 93 ? -16.496 10.590 2.619 1.00 86.50 93 ARG A C 1
ATOM 748 O O . ARG A 1 93 ? -15.759 11.390 3.185 1.00 86.50 93 ARG A O 1
ATOM 755 N N . TRP A 1 94 ? -16.079 9.410 2.179 1.00 91.12 94 TRP A N 1
ATOM 756 C CA . TRP A 1 94 ? -14.717 8.927 2.333 1.00 91.12 94 TRP A CA 1
ATOM 757 C C . TRP A 1 94 ? -13.972 9.026 1.012 1.00 91.12 94 TRP A C 1
ATOM 759 O O . TRP A 1 94 ? -14.357 8.426 0.014 1.00 91.12 94 TRP A O 1
ATOM 769 N N . TYR A 1 95 ? -12.881 9.785 1.017 1.00 91.88 95 TYR A N 1
ATOM 770 C CA . TYR A 1 95 ? -12.027 9.953 -0.150 1.00 91.88 95 TYR A CA 1
ATOM 771 C C . TYR A 1 95 ? -10.698 9.215 0.028 1.00 91.88 95 TYR A C 1
ATOM 773 O O . TYR A 1 95 ? -9.895 9.573 0.897 1.00 91.88 95 TYR A O 1
ATOM 781 N N . ASP A 1 96 ? -10.448 8.224 -0.830 1.00 92.44 96 ASP A N 1
ATOM 782 C CA . ASP A 1 96 ? -9.184 7.488 -0.921 1.00 92.44 96 ASP A CA 1
ATOM 783 C C . ASP A 1 96 ? -8.248 8.119 -1.965 1.00 92.44 96 ASP A C 1
ATOM 785 O O . ASP A 1 96 ? -8.479 8.058 -3.172 1.00 92.44 96 ASP A O 1
ATOM 789 N N . ALA A 1 97 ? -7.136 8.688 -1.497 1.00 89.06 97 ALA A N 1
ATOM 790 C CA . ALA A 1 97 ? -6.095 9.263 -2.354 1.00 89.06 97 ALA A CA 1
ATOM 791 C C . ALA A 1 97 ? -5.080 8.221 -2.879 1.00 89.06 97 ALA A C 1
ATOM 793 O O . ALA A 1 97 ? -4.071 8.579 -3.490 1.00 89.06 97 ALA A O 1
ATOM 794 N N . GLY A 1 98 ? -5.288 6.930 -2.603 1.00 90.31 98 GLY A N 1
ATOM 795 C CA . GLY A 1 98 ? -4.354 5.851 -2.929 1.00 90.31 98 GLY A CA 1
ATOM 796 C C . GLY A 1 98 ? -3.167 5.742 -1.964 1.00 90.31 98 GLY A C 1
ATOM 797 O O . GLY A 1 98 ? -2.171 5.084 -2.279 1.00 90.31 98 GLY A O 1
ATOM 798 N N . ILE A 1 99 ? -3.250 6.377 -0.789 1.00 92.50 99 ILE A N 1
ATOM 799 C CA . ILE A 1 99 ? -2.224 6.336 0.261 1.00 92.50 99 ILE A CA 1
ATOM 800 C C . ILE A 1 99 ? -2.607 5.294 1.304 1.00 92.50 99 ILE A C 1
ATOM 802 O O . ILE A 1 99 ? -3.729 5.278 1.798 1.00 92.50 99 ILE A O 1
ATOM 806 N N . ARG A 1 100 ? -1.665 4.411 1.642 1.00 95.00 100 ARG A N 1
ATOM 807 C CA . ARG A 1 100 ? -1.896 3.262 2.525 1.00 95.00 100 ARG A CA 1
ATOM 808 C C . ARG A 1 100 ? -0.793 3.129 3.562 1.00 95.00 100 ARG A C 1
ATOM 810 O O . ARG A 1 100 ? 0.362 3.418 3.248 1.00 95.00 100 ARG A O 1
ATOM 817 N N . THR A 1 101 ? -1.114 2.578 4.729 1.00 96.00 101 THR A N 1
ATOM 818 C CA . THR A 1 101 ? -0.120 1.901 5.579 1.00 96.00 101 THR A CA 1
ATOM 819 C C . THR A 1 101 ? -0.132 0.426 5.236 1.00 96.00 101 THR A C 1
ATOM 821 O O . THR A 1 101 ? -1.181 -0.200 5.315 1.00 96.00 101 THR A O 1
ATOM 824 N N . HIS A 1 102 ? 0.998 -0.146 4.826 1.00 96.38 102 HIS A N 1
ATOM 825 C CA . HIS A 1 102 ? 1.009 -1.523 4.331 1.00 96.38 102 HIS A CA 1
ATOM 826 C C . HIS A 1 102 ? 2.340 -2.244 4.554 1.00 96.38 102 HIS A C 1
ATOM 828 O O . HIS A 1 102 ? 3.380 -1.623 4.793 1.00 96.38 102 HIS A O 1
ATOM 834 N N . GLY A 1 103 ? 2.305 -3.573 4.454 1.00 94.38 103 GLY A N 1
ATOM 835 C CA . GLY A 1 103 ? 3.506 -4.410 4.438 1.00 94.38 103 GLY A CA 1
ATOM 836 C C . GLY A 1 103 ? 4.258 -4.291 3.113 1.00 94.38 103 GLY A C 1
ATOM 837 O O . GLY A 1 103 ? 3.694 -3.902 2.100 1.00 94.38 103 GLY A O 1
ATOM 838 N N . SER A 1 104 ? 5.542 -4.614 3.067 1.00 92.00 104 SER A N 1
ATOM 839 C CA . SER A 1 104 ? 6.305 -4.559 1.818 1.00 92.00 104 SER A CA 1
ATOM 840 C C . SER A 1 104 ? 7.322 -5.678 1.769 1.00 92.00 104 SER A C 1
ATOM 842 O O . SER A 1 104 ? 8.074 -5.867 2.718 1.00 92.00 104 SER A O 1
ATOM 844 N N . ALA A 1 105 ? 7.408 -6.362 0.632 1.00 89.94 105 ALA A N 1
ATOM 845 C CA . ALA A 1 105 ? 8.484 -7.307 0.349 1.00 89.94 105 ALA A CA 1
ATOM 846 C C . ALA A 1 105 ? 9.810 -6.612 -0.011 1.00 89.94 105 ALA A C 1
ATOM 848 O O . ALA A 1 105 ? 10.887 -7.196 0.079 1.00 89.94 105 ALA A O 1
ATOM 849 N N . ASN A 1 106 ? 9.748 -5.339 -0.411 1.00 87.50 106 ASN A N 1
ATOM 850 C CA . ASN A 1 106 ? 10.916 -4.541 -0.757 1.00 87.50 106 ASN A CA 1
ATOM 851 C C . ASN A 1 106 ? 11.447 -3.807 0.484 1.00 87.50 106 ASN A C 1
ATOM 853 O O . ASN A 1 106 ? 11.191 -2.611 0.675 1.00 87.50 106 ASN A O 1
ATOM 857 N N . TYR A 1 107 ? 12.204 -4.518 1.323 1.00 86.44 107 TYR A N 1
ATOM 858 C CA . TYR A 1 107 ? 12.802 -3.957 2.543 1.00 86.44 107 TYR A CA 1
ATOM 859 C C . TYR A 1 107 ? 13.816 -2.847 2.254 1.00 86.44 107 TYR A C 1
ATOM 861 O O . TYR A 1 107 ? 13.929 -1.900 3.029 1.00 86.44 107 TYR A O 1
ATOM 869 N N . GLY A 1 108 ? 14.480 -2.890 1.095 1.00 85.12 108 GLY A N 1
ATOM 870 C CA . GLY A 1 108 ? 15.354 -1.807 0.652 1.00 85.12 108 GLY A CA 1
ATOM 871 C C . GLY A 1 108 ? 14.621 -0.466 0.524 1.00 85.12 108 GLY A C 1
ATOM 872 O O . GLY A 1 108 ? 15.194 0.568 0.853 1.00 85.12 108 GLY A O 1
ATOM 873 N N . SER A 1 109 ? 13.349 -0.465 0.107 1.00 82.81 109 SER A N 1
ATOM 874 C CA . SER A 1 109 ? 12.538 0.763 0.050 1.00 82.81 109 SER A CA 1
ATOM 875 C C . SER A 1 109 ? 12.228 1.343 1.434 1.00 82.81 109 SER A C 1
ATOM 877 O O . SER A 1 109 ? 12.251 2.560 1.595 1.00 82.81 109 SER A O 1
ATOM 879 N N . ILE A 1 110 ? 12.036 0.482 2.439 1.00 86.25 110 ILE A N 1
ATOM 880 C CA . ILE A 1 110 ? 11.804 0.888 3.833 1.00 86.25 110 ILE A CA 1
ATOM 881 C C . ILE A 1 110 ? 13.080 1.501 4.410 1.00 86.25 110 ILE A C 1
ATOM 883 O O . ILE A 1 110 ? 13.049 2.613 4.929 1.00 86.25 110 ILE A O 1
ATOM 887 N N . LEU A 1 111 ? 14.212 0.805 4.266 1.00 86.06 111 LEU A N 1
ATOM 888 C CA . LEU A 1 111 ? 15.507 1.260 4.779 1.00 86.06 111 LEU A CA 1
ATOM 889 C C . LEU A 1 111 ? 15.948 2.587 4.151 1.00 86.06 111 LEU A C 1
ATOM 891 O O . LEU A 1 111 ? 16.522 3.431 4.828 1.00 86.06 111 LEU A O 1
ATOM 895 N N . LYS A 1 112 ? 15.651 2.788 2.862 1.00 81.06 112 LYS A N 1
ATOM 896 C CA . LYS A 1 112 ? 15.944 4.034 2.139 1.00 81.06 112 LYS A CA 1
ATOM 897 C C . LYS A 1 112 ? 14.888 5.126 2.344 1.00 81.06 112 LYS A C 1
ATOM 899 O O . LYS A 1 112 ? 15.047 6.210 1.793 1.00 81.06 112 LYS A O 1
ATOM 904 N N . GLY A 1 113 ? 13.797 4.845 3.059 1.00 79.75 113 GLY A N 1
ATOM 905 C CA . GLY A 1 113 ? 12.726 5.814 3.289 1.00 79.75 113 GLY A CA 1
ATOM 906 C C . GLY A 1 113 ? 11.927 6.202 2.035 1.00 79.75 113 GLY A C 1
ATOM 907 O O . GLY A 1 113 ? 11.320 7.266 2.024 1.00 79.75 113 GLY A O 1
ATOM 908 N N . SER A 1 114 ? 11.924 5.384 0.975 1.00 81.44 114 SER A N 1
ATOM 909 C CA . SER A 1 114 ? 11.357 5.744 -0.335 1.00 81.44 114 SER A CA 1
ATOM 910 C C . SER A 1 114 ? 10.081 4.967 -0.657 1.00 81.44 114 SER A C 1
ATOM 912 O O . SER A 1 114 ? 10.055 3.735 -0.635 1.00 81.44 114 SER A O 1
ATOM 914 N N . SER A 1 115 ? 9.020 5.685 -1.023 1.00 85.56 115 SER A N 1
ATOM 915 C CA . SER A 1 115 ? 7.756 5.105 -1.490 1.00 85.56 115 SER A CA 1
ATOM 916 C C . SER A 1 115 ? 7.073 5.996 -2.531 1.00 85.56 115 SER A C 1
ATOM 918 O O . SER A 1 115 ? 7.582 7.050 -2.904 1.00 85.56 115 SER A O 1
ATOM 920 N N . HIS A 1 116 ? 5.905 5.565 -3.009 1.00 87.06 116 HIS A N 1
ATOM 921 C CA . HIS A 1 116 ? 5.008 6.379 -3.837 1.00 87.06 116 HIS A CA 1
ATOM 922 C C . HIS A 1 116 ? 4.020 7.202 -2.981 1.00 87.06 116 HIS A C 1
ATOM 924 O O . HIS A 1 116 ? 2.915 7.475 -3.427 1.00 87.06 116 HIS A O 1
ATOM 930 N N . GLY A 1 117 ? 4.387 7.524 -1.736 1.00 87.81 117 GLY A N 1
ATOM 931 C CA . GLY A 1 117 ? 3.547 8.220 -0.753 1.00 87.81 117 GLY A CA 1
ATOM 932 C C . GLY A 1 117 ? 2.980 7.302 0.331 1.00 87.81 117 GLY A C 1
ATOM 933 O O . GLY A 1 117 ? 2.744 7.738 1.447 1.00 87.81 117 GLY A O 1
ATOM 934 N N . CYS A 1 118 ? 2.845 6.004 0.058 1.00 92.56 118 CYS A N 1
ATOM 935 C CA . CYS A 1 118 ? 2.427 5.031 1.070 1.00 92.56 118 CYS A CA 1
ATOM 936 C C . CYS A 1 118 ? 3.433 4.893 2.228 1.00 92.56 118 CYS A C 1
ATOM 938 O O . CYS A 1 118 ? 4.634 5.111 2.052 1.00 92.56 118 CYS A O 1
ATOM 940 N N . HIS A 1 119 ? 2.931 4.432 3.370 1.00 93.31 119 HIS A N 1
ATOM 941 C CA . HIS A 1 119 ? 3.619 4.206 4.639 1.00 93.31 119 HIS A CA 1
ATOM 942 C C . HIS A 1 119 ? 3.987 2.728 4.758 1.00 93.31 119 HIS A C 1
ATOM 944 O O . HIS A 1 119 ? 3.169 1.880 5.116 1.00 93.31 119 HIS A O 1
ATOM 950 N N . ARG A 1 120 ? 5.219 2.397 4.368 1.00 93.19 120 ARG A N 1
ATOM 951 C CA . ARG A 1 120 ? 5.674 1.012 4.233 1.00 93.19 120 ARG A CA 1
ATOM 952 C C . ARG A 1 120 ? 6.273 0.495 5.529 1.00 93.19 120 ARG A C 1
ATOM 954 O O . ARG A 1 120 ? 7.188 1.100 6.084 1.00 93.19 120 ARG A O 1
ATOM 961 N N . LEU A 1 121 ? 5.810 -0.677 5.939 1.00 94.25 121 LEU A N 1
ATOM 962 C CA . LEU A 1 121 ? 6.291 -1.420 7.094 1.00 94.25 121 LEU A CA 1
ATOM 963 C C . LEU A 1 121 ? 6.853 -2.776 6.661 1.00 94.25 121 LEU A C 1
ATOM 965 O O . LEU A 1 121 ? 6.495 -3.323 5.616 1.00 94.25 121 LEU A O 1
ATOM 969 N N . TYR A 1 122 ? 7.716 -3.356 7.496 1.00 93.94 122 TYR A N 1
ATOM 970 C CA . TYR A 1 122 ? 8.034 -4.777 7.378 1.00 93.94 122 TYR A CA 1
ATOM 971 C C . TYR A 1 122 ? 6.748 -5.588 7.559 1.00 93.94 122 TYR A C 1
ATOM 973 O O . TYR A 1 122 ? 5.903 -5.234 8.386 1.00 93.94 122 TYR A O 1
ATOM 981 N N . ASN A 1 123 ? 6.615 -6.701 6.836 1.00 94.00 123 ASN A N 1
ATOM 982 C CA . ASN A 1 123 ? 5.411 -7.535 6.893 1.00 94.00 123 ASN A CA 1
ATOM 983 C C . ASN A 1 123 ? 5.049 -7.962 8.327 1.00 94.00 123 ASN A C 1
ATOM 985 O O . ASN A 1 123 ? 3.888 -7.903 8.719 1.00 94.00 123 ASN A O 1
ATOM 989 N N . VAL A 1 124 ? 6.045 -8.311 9.147 1.00 94.94 124 VAL A N 1
ATOM 990 C CA . VAL A 1 124 ? 5.816 -8.666 10.558 1.00 94.94 124 VAL A CA 1
ATOM 991 C C . VAL A 1 124 ? 5.259 -7.497 11.381 1.00 94.94 124 VAL A C 1
ATOM 993 O O . VAL A 1 124 ? 4.459 -7.709 12.286 1.00 94.94 124 VAL A O 1
ATOM 996 N N . HIS A 1 125 ? 5.640 -6.255 11.076 1.00 95.75 125 HIS A N 1
ATOM 997 C CA . HIS A 1 125 ? 5.155 -5.086 11.808 1.00 95.75 125 HIS A CA 1
ATOM 998 C C . HIS A 1 125 ? 3.736 -4.706 11.407 1.00 95.75 125 HIS A C 1
ATOM 1000 O O . HIS A 1 125 ? 2.933 -4.434 12.295 1.00 95.75 125 HIS A O 1
ATOM 1006 N N . VAL A 1 126 ? 3.399 -4.740 10.110 1.00 95.88 126 VAL A N 1
ATOM 1007 C CA . VAL A 1 126 ? 2.013 -4.466 9.696 1.00 95.88 126 VAL A CA 1
ATOM 1008 C C . VAL A 1 126 ? 1.059 -5.533 10.234 1.00 95.88 126 VAL A C 1
ATOM 1010 O O . VAL A 1 126 ? -0.027 -5.194 10.685 1.00 95.88 126 VAL A O 1
ATOM 1013 N N . LEU A 1 127 ? 1.483 -6.803 10.288 1.00 96.75 127 LEU A N 1
ATOM 1014 C CA . LEU A 1 127 ? 0.686 -7.873 10.891 1.00 96.75 127 LEU A CA 1
ATOM 1015 C C . LEU A 1 127 ? 0.458 -7.653 12.388 1.00 96.75 127 LEU A C 1
ATOM 1017 O O . LEU A 1 127 ? -0.664 -7.810 12.865 1.00 96.75 127 LEU A O 1
ATOM 1021 N N . ARG A 1 128 ? 1.504 -7.273 13.134 1.00 97.75 128 ARG A N 1
ATOM 1022 C CA . ARG A 1 128 ? 1.383 -6.950 14.565 1.00 97.75 128 ARG A CA 1
ATOM 1023 C C . ARG A 1 128 ? 0.431 -5.777 14.794 1.00 97.75 128 ARG A C 1
ATOM 1025 O O . ARG A 1 128 ? -0.426 -5.874 15.665 1.00 97.75 128 ARG A O 1
ATOM 1032 N N . LEU A 1 129 ? 0.547 -4.715 13.995 1.00 97.38 129 LEU A N 1
ATOM 1033 C CA . LEU A 1 129 ? -0.345 -3.555 14.054 1.00 97.38 129 LEU A CA 1
ATOM 1034 C C . LEU A 1 129 ? -1.798 -3.949 13.757 1.00 97.38 129 LEU A C 1
ATOM 1036 O O . LEU A 1 129 ? -2.685 -3.634 14.542 1.00 97.38 129 LEU A O 1
ATOM 1040 N N . ALA A 1 130 ? -2.03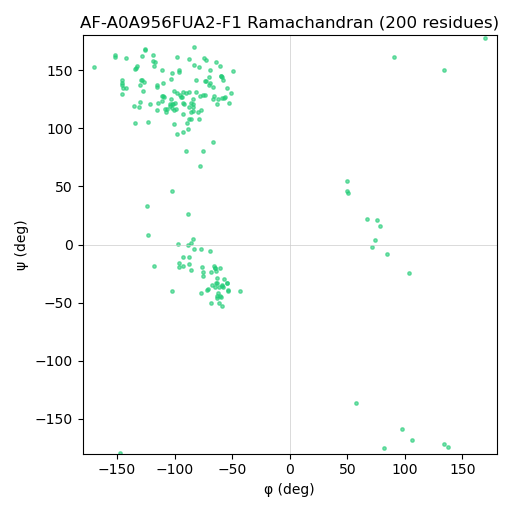2 -4.679 12.667 1.00 98.00 130 ALA A N 1
ATOM 1041 C CA . ALA A 1 130 ? -3.361 -5.141 12.280 1.00 98.00 130 ALA A CA 1
ATOM 1042 C C . ALA A 1 130 ? -3.991 -6.028 13.361 1.00 98.00 130 ALA A C 1
ATOM 1044 O O . ALA A 1 130 ? -5.135 -5.821 13.750 1.00 98.00 130 ALA A O 1
ATOM 1045 N N . THR A 1 131 ? -3.212 -6.963 13.910 1.00 98.00 131 THR A N 1
ATOM 1046 C CA . THR A 1 131 ? -3.656 -7.835 15.006 1.00 98.00 131 THR A CA 1
ATOM 1047 C C . THR A 1 131 ? -4.004 -7.028 16.253 1.00 98.00 131 THR A C 1
ATOM 1049 O O . THR A 1 131 ? -4.995 -7.321 16.912 1.00 98.00 131 THR A O 1
ATOM 1052 N N . TYR A 1 132 ? -3.207 -6.013 16.594 1.00 98.25 132 TYR A N 1
ATOM 1053 C CA . TYR A 1 132 ? -3.494 -5.131 17.723 1.00 98.25 132 TYR A CA 1
ATOM 1054 C C . TYR A 1 132 ? -4.794 -4.343 17.511 1.00 98.25 132 TYR A C 1
ATOM 1056 O O . TYR A 1 132 ? -5.639 -4.319 18.403 1.00 98.25 132 TYR A O 1
ATOM 1064 N N . ILE A 1 133 ? -4.989 -3.764 16.322 1.00 98.31 133 ILE A N 1
ATOM 1065 C CA . ILE A 1 133 ? -6.214 -3.036 15.967 1.00 98.31 133 ILE A CA 1
ATOM 1066 C C . ILE A 1 133 ? -7.433 -3.955 16.083 1.00 98.31 133 ILE A C 1
ATOM 1068 O O . ILE A 1 133 ? -8.352 -3.643 16.831 1.00 98.31 133 ILE A O 1
ATOM 1072 N N . LEU A 1 134 ? -7.411 -5.125 15.439 1.00 97.81 134 LEU A N 1
ATOM 1073 C CA . LEU A 1 134 ? -8.536 -6.068 15.468 1.00 97.81 134 LEU A CA 1
ATOM 1074 C C . LEU A 1 134 ? -8.799 -6.659 16.864 1.00 97.81 134 LEU A C 1
ATOM 1076 O O . LEU A 1 134 ? -9.879 -7.175 17.118 1.00 97.81 134 LEU A O 1
ATOM 1080 N N . LYS A 1 135 ? -7.837 -6.598 17.790 1.00 98.06 135 LYS A N 1
ATOM 1081 C CA . LYS A 1 135 ? -8.047 -7.002 19.190 1.00 98.06 135 LYS A CA 1
ATOM 1082 C C . LYS A 1 135 ? -8.621 -5.899 20.075 1.00 98.06 135 LYS A C 1
ATOM 1084 O O . LYS A 1 135 ? -9.134 -6.207 21.145 1.00 98.06 135 LYS A O 1
ATOM 1089 N N . THR A 1 136 ? -8.466 -4.636 19.689 1.00 97.88 136 THR A N 1
ATOM 1090 C CA . THR A 1 136 ? -8.744 -3.484 20.566 1.00 97.88 136 THR A CA 1
ATOM 1091 C C . THR A 1 136 ? -9.857 -2.584 20.054 1.00 97.88 136 THR A C 1
ATOM 1093 O O . THR A 1 136 ? -10.418 -1.820 20.833 1.00 97.88 136 THR A O 1
ATOM 1096 N N . GLN A 1 137 ? -10.185 -2.669 18.768 1.00 97.62 137 GLN A N 1
ATOM 1097 C CA . GLN A 1 137 ? -11.197 -1.850 18.118 1.00 97.62 137 GLN A CA 1
ATOM 1098 C C . GLN A 1 137 ? -12.404 -2.693 17.734 1.00 97.62 137 GLN A C 1
ATOM 1100 O O . GLN A 1 137 ? -12.289 -3.882 17.437 1.00 97.62 137 GLN A O 1
ATOM 1105 N N . ARG A 1 138 ? -13.572 -2.054 17.718 1.00 98.06 138 ARG A N 1
ATOM 1106 C CA . ARG A 1 138 ? -14.781 -2.634 17.139 1.00 98.06 138 ARG A CA 1
ATOM 1107 C C . ARG A 1 138 ? -14.668 -2.610 15.614 1.00 98.06 138 ARG A C 1
ATOM 1109 O O . ARG A 1 138 ? -14.159 -1.650 15.037 1.00 98.06 138 ARG A O 1
ATOM 1116 N N . TYR A 1 139 ? -15.134 -3.675 14.973 1.00 98.31 139 TYR A N 1
ATOM 1117 C CA . TYR A 1 139 ? -15.111 -3.803 13.521 1.00 98.31 139 TYR A CA 1
ATOM 1118 C C . TYR A 1 139 ? -16.242 -4.702 13.018 1.00 98.31 139 TYR A C 1
ATOM 1120 O O . TYR A 1 139 ? -16.778 -5.522 13.767 1.00 98.31 139 TYR A O 1
ATOM 1128 N N . ALA A 1 140 ? -16.548 -4.578 11.730 1.00 98.25 140 ALA A N 1
ATOM 1129 C CA . ALA A 1 140 ? -17.380 -5.497 10.971 1.00 98.25 140 ALA A CA 1
ATOM 1130 C C . ALA A 1 140 ? -16.515 -6.247 9.945 1.00 98.25 140 ALA A C 1
ATOM 1132 O O . ALA A 1 140 ? -15.780 -5.639 9.167 1.00 98.25 140 ALA A O 1
ATOM 1133 N N . ALA A 1 141 ? -16.593 -7.578 9.928 1.00 98.00 141 ALA A N 1
ATOM 1134 C CA . ALA A 1 141 ? -16.008 -8.376 8.852 1.00 98.00 141 ALA A CA 1
ATOM 1135 C C . ALA A 1 141 ? -16.953 -8.316 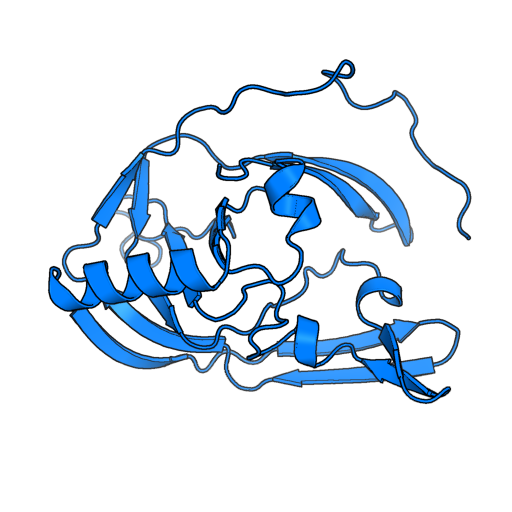7.645 1.00 98.00 141 ALA A C 1
ATOM 1137 O O . ALA A 1 141 ? -18.045 -8.880 7.688 1.00 98.00 141 ALA A O 1
ATOM 1138 N N . ARG A 1 142 ? -16.557 -7.593 6.595 1.00 97.88 142 ARG A N 1
ATOM 1139 C CA . ARG A 1 142 ? -17.396 -7.369 5.407 1.00 97.88 142 ARG A CA 1
ATOM 1140 C C . ARG A 1 142 ? -17.240 -8.463 4.352 1.00 97.88 142 ARG A C 1
ATOM 1142 O O . ARG A 1 142 ? -18.115 -8.597 3.508 1.00 97.88 142 ARG A O 1
ATOM 1149 N N . GLY A 1 143 ? -16.181 -9.268 4.438 1.00 97.19 143 GLY A N 1
ATOM 1150 C CA . GLY A 1 143 ? -15.914 -10.338 3.481 1.00 97.19 143 GLY A CA 1
ATOM 1151 C C . GLY A 1 143 ? -14.917 -9.928 2.405 1.00 97.19 143 GLY A C 1
ATOM 1152 O O . GLY A 1 143 ? -14.111 -9.015 2.591 1.00 97.19 143 GLY A O 1
ATOM 1153 N N . GLU A 1 144 ? -14.953 -10.640 1.286 1.00 96.50 144 GLU A N 1
ATOM 1154 C CA . GLU A 1 144 ? -14.137 -10.347 0.111 1.00 96.50 144 GLU A CA 1
ATOM 1155 C C . GLU A 1 144 ? -14.610 -9.049 -0.559 1.00 96.50 144 GLU A C 1
ATOM 1157 O O . GLU A 1 144 ? -15.803 -8.767 -0.640 1.00 96.50 144 GLU A O 1
ATOM 1162 N N . ILE A 1 145 ? -13.661 -8.227 -1.006 1.00 96.06 145 ILE A N 1
ATOM 1163 C CA . ILE A 1 145 ? -13.954 -7.025 -1.787 1.00 96.06 145 ILE A CA 1
ATOM 1164 C C . ILE A 1 145 ? -14.021 -7.430 -3.259 1.00 96.06 145 ILE A C 1
ATOM 1166 O O . ILE A 1 145 ? -12.976 -7.682 -3.875 1.00 96.06 145 ILE A O 1
ATOM 1170 N N . ASP A 1 146 ? -15.235 -7.436 -3.806 1.00 94.31 146 ASP A N 1
ATOM 1171 C CA . ASP A 1 146 ? -15.520 -7.692 -5.220 1.00 94.31 146 ASP A CA 1
ATOM 1172 C C . ASP A 1 146 ? -15.157 -6.474 -6.077 1.00 94.31 146 ASP A C 1
ATOM 1174 O O . ASP A 1 146 ? -15.985 -5.647 -6.461 1.00 94.31 146 ASP A O 1
ATOM 1178 N N . GLU A 1 147 ? -13.866 -6.353 -6.368 1.00 92.69 147 GLU A N 1
ATOM 1179 C CA . GLU A 1 147 ? -13.318 -5.363 -7.283 1.00 92.69 147 GLU A CA 1
ATOM 1180 C C . GLU A 1 147 ? -12.388 -6.097 -8.252 1.00 92.69 147 GLU A C 1
ATOM 1182 O O . GLU A 1 147 ? -11.408 -6.728 -7.851 1.00 92.69 147 GLU A O 1
ATOM 1187 N N . ALA A 1 148 ? -12.709 -6.050 -9.545 1.00 91.38 148 ALA A N 1
ATOM 1188 C CA . ALA A 1 148 ? -11.944 -6.772 -10.548 1.00 91.38 148 ALA A CA 1
ATOM 1189 C C . ALA A 1 148 ? -10.842 -5.892 -11.156 1.00 91.38 148 ALA A C 1
ATOM 1191 O O . ALA A 1 148 ? -11.086 -4.788 -11.649 1.00 91.38 148 ALA A O 1
ATOM 1192 N N . LEU A 1 149 ? -9.623 -6.422 -11.217 1.00 92.19 149 LEU A N 1
ATOM 1193 C CA . LEU A 1 149 ? -8.537 -5.876 -12.022 1.00 92.19 149 LEU A CA 1
ATOM 1194 C C . LEU A 1 149 ? -8.427 -6.691 -13.305 1.00 92.19 149 LEU A C 1
ATOM 1196 O O . LEU A 1 149 ? -8.023 -7.846 -13.262 1.00 92.19 149 LEU A O 1
ATOM 1200 N N . ARG A 1 150 ? -8.680 -6.061 -14.454 1.00 94.62 150 ARG A N 1
ATOM 1201 C CA . ARG A 1 150 ? -8.363 -6.619 -15.778 1.00 94.62 150 ARG A CA 1
ATOM 1202 C C . ARG A 1 150 ? -7.427 -5.674 -16.518 1.00 94.62 150 ARG A C 1
ATOM 1204 O O . ARG A 1 150 ? -7.751 -4.505 -16.737 1.00 94.62 150 ARG A O 1
ATOM 1211 N N . ARG A 1 151 ? -6.240 -6.148 -16.895 1.00 92.81 151 ARG A N 1
ATOM 1212 C CA . ARG A 1 151 ? -5.230 -5.332 -17.582 1.00 92.81 151 ARG A CA 1
ATOM 1213 C C . ARG A 1 151 ? -4.424 -6.148 -18.579 1.00 92.81 151 ARG A C 1
ATOM 1215 O O . ARG A 1 151 ? -3.791 -7.133 -18.231 1.00 92.81 151 ARG A O 1
ATOM 1222 N N . VAL A 1 152 ? -4.316 -5.645 -19.805 1.00 94.75 152 VAL A N 1
ATOM 1223 C CA . VAL A 1 152 ? -3.380 -6.191 -20.794 1.00 94.75 152 VAL A CA 1
ATOM 1224 C C . VAL A 1 152 ? -1.995 -5.577 -20.587 1.00 94.75 152 VAL A C 1
ATOM 1226 O O . VAL A 1 152 ? -1.814 -4.361 -20.691 1.00 94.75 152 VAL A O 1
ATOM 1229 N N . VAL A 1 153 ? -0.995 -6.415 -20.325 1.00 93.94 153 VAL A N 1
ATOM 1230 C CA . VAL A 1 153 ? 0.410 -6.022 -20.189 1.00 93.94 153 VAL A CA 1
ATOM 1231 C C . VAL A 1 153 ? 1.152 -6.379 -21.474 1.00 93.94 153 VAL A C 1
ATOM 1233 O O . VAL A 1 153 ? 1.196 -7.537 -21.885 1.00 93.94 153 VAL A O 1
ATOM 1236 N N . ARG A 1 154 ? 1.747 -5.376 -22.130 1.00 93.19 154 ARG A N 1
ATOM 1237 C CA . ARG A 1 154 ? 2.560 -5.554 -23.342 1.00 93.19 154 ARG A CA 1
ATOM 1238 C C . ARG A 1 154 ? 3.999 -5.155 -23.062 1.00 93.19 154 ARG A C 1
ATOM 1240 O O . ARG A 1 154 ? 4.265 -3.984 -22.803 1.00 93.19 154 ARG A O 1
ATOM 1247 N N . ALA A 1 155 ? 4.909 -6.117 -23.136 1.00 89.19 155 ALA A N 1
ATOM 1248 C CA . ALA A 1 155 ? 6.332 -5.914 -22.893 1.00 89.19 155 ALA A CA 1
ATOM 1249 C C . ALA A 1 155 ? 7.154 -6.767 -23.863 1.00 89.19 155 ALA A C 1
ATOM 1251 O O . ALA A 1 155 ? 6.862 -7.945 -24.077 1.00 89.19 155 ALA A O 1
ATOM 1252 N N . ARG A 1 156 ? 8.194 -6.170 -24.460 1.00 86.62 156 ARG A N 1
ATOM 1253 C CA . ARG A 1 156 ? 9.172 -6.872 -25.314 1.00 86.62 156 ARG A CA 1
ATOM 1254 C C . ARG A 1 156 ? 8.520 -7.751 -26.402 1.00 86.62 156 ARG A C 1
ATOM 1256 O O . ARG A 1 156 ? 8.877 -8.916 -26.558 1.00 86.62 156 ARG A O 1
ATOM 1263 N N . GLY A 1 157 ? 7.523 -7.201 -27.098 1.00 88.81 157 GLY A N 1
ATOM 1264 C CA . GLY A 1 157 ? 6.820 -7.867 -28.204 1.00 88.81 157 GLY A CA 1
ATOM 1265 C C . GLY A 1 157 ? 5.839 -8.974 -27.800 1.00 88.81 157 GLY A C 1
ATOM 1266 O O . GLY A 1 157 ? 5.262 -9.611 -28.672 1.00 88.81 157 GLY A O 1
ATOM 1267 N N . ARG A 1 158 ? 5.623 -9.214 -26.501 1.00 93.12 158 ARG A N 1
ATOM 1268 C CA . ARG A 1 158 ? 4.675 -10.219 -26.000 1.00 93.12 158 ARG A CA 1
ATOM 1269 C C . ARG A 1 158 ? 3.551 -9.565 -25.201 1.00 93.12 158 ARG A C 1
ATOM 1271 O O . ARG A 1 158 ? 3.689 -8.448 -24.695 1.00 93.12 158 ARG A O 1
ATOM 1278 N N . ARG A 1 159 ? 2.432 -10.283 -25.114 1.00 94.88 159 ARG A N 1
ATOM 1279 C CA . ARG A 1 159 ? 1.220 -9.902 -24.388 1.00 94.88 159 ARG A CA 1
ATOM 1280 C C . ARG A 1 159 ? 0.989 -10.881 -23.238 1.00 94.88 159 ARG A C 1
ATOM 1282 O O . ARG A 1 159 ? 1.115 -12.085 -23.437 1.00 94.88 159 ARG A O 1
ATOM 1289 N N . TRP A 1 160 ? 0.616 -10.348 -22.083 1.00 95.88 160 TRP A N 1
ATOM 1290 C CA . TRP A 1 160 ? 0.081 -11.091 -20.947 1.00 95.88 160 TRP A CA 1
ATOM 1291 C C . TRP A 1 160 ? -1.217 -10.425 -20.500 1.00 95.88 160 TRP A C 1
ATOM 1293 O O . TRP A 1 160 ? -1.301 -9.194 -20.505 1.00 95.88 160 TRP A O 1
ATOM 1303 N N . ASP A 1 161 ? -2.201 -11.220 -20.106 1.00 94.94 161 ASP A N 1
ATOM 1304 C CA . ASP A 1 161 ? -3.447 -10.723 -19.535 1.00 94.94 161 ASP A CA 1
ATOM 1305 C C . ASP A 1 161 ? -3.370 -10.887 -18.011 1.00 94.94 161 ASP A C 1
ATOM 1307 O O . ASP A 1 161 ? -3.100 -11.972 -17.502 1.00 94.94 161 ASP A O 1
ATOM 1311 N N . LEU A 1 162 ? -3.499 -9.770 -17.297 1.00 94.12 162 LEU A N 1
ATOM 1312 C CA . LEU A 1 162 ? -3.517 -9.711 -15.843 1.00 94.12 162 LEU A CA 1
ATOM 1313 C C . LEU A 1 162 ? -4.965 -9.622 -15.379 1.00 94.12 162 LEU A C 1
ATOM 1315 O O . LEU A 1 162 ? -5.624 -8.617 -15.657 1.00 94.12 162 LEU A O 1
ATOM 1319 N N . GLU A 1 163 ? -5.417 -10.632 -14.642 1.00 93.81 163 GLU A N 1
ATOM 1320 C CA . GLU A 1 163 ? -6.776 -10.699 -14.108 1.00 93.81 163 GLU A CA 1
ATOM 1321 C C . GLU A 1 163 ? -6.788 -11.031 -12.613 1.00 93.81 163 GLU A C 1
ATOM 1323 O O . GLU A 1 163 ? -6.022 -11.878 -12.139 1.00 93.81 163 GLU A O 1
ATOM 1328 N N . ARG A 1 164 ? -7.650 -10.334 -11.871 1.00 93.38 164 ARG A N 1
ATOM 1329 C CA . ARG A 1 164 ? -8.022 -10.601 -10.478 1.00 93.38 164 ARG A CA 1
ATOM 1330 C C . ARG A 1 164 ? -9.482 -10.233 -10.298 1.00 93.38 164 ARG A C 1
ATOM 1332 O O . ARG A 1 164 ? -9.878 -9.173 -10.763 1.00 93.38 164 ARG A O 1
ATOM 1339 N N . GLU A 1 165 ? -10.234 -11.067 -9.599 1.00 93.00 165 GLU A N 1
ATOM 1340 C CA . GLU A 1 165 ? -11.653 -10.805 -9.321 1.00 93.00 165 GLU A CA 1
ATOM 1341 C C . GLU A 1 165 ? -11.865 -10.079 -7.986 1.00 93.00 165 GLU A C 1
ATOM 1343 O O . GLU A 1 165 ? -12.911 -9.482 -7.773 1.00 93.00 165 GLU A O 1
ATOM 1348 N N . GLN A 1 166 ? -10.869 -10.118 -7.093 1.00 93.94 166 GLN A N 1
ATOM 1349 C CA . GLN A 1 166 ? -10.994 -9.623 -5.723 1.00 93.94 166 GLN A CA 1
ATOM 1350 C C . GLN A 1 166 ? -9.806 -8.758 -5.315 1.00 93.94 166 GLN A C 1
ATOM 1352 O O . GLN A 1 166 ? -8.678 -8.945 -5.789 1.00 93.94 166 GLN A O 1
ATOM 1357 N N . ARG A 1 167 ? -10.048 -7.829 -4.387 1.00 94.06 167 ARG A N 1
ATOM 1358 C CA . ARG A 1 167 ? -9.022 -6.921 -3.845 1.00 94.06 167 ARG A CA 1
ATOM 1359 C C . ARG A 1 167 ? -8.404 -7.388 -2.528 1.00 94.06 167 ARG A C 1
ATOM 1361 O O . ARG A 1 167 ? -7.353 -6.874 -2.143 1.00 94.06 167 ARG A O 1
ATOM 1368 N N . GLY A 1 168 ? -9.037 -8.342 -1.855 1.00 96.19 168 GLY A N 1
ATOM 1369 C CA . GLY A 1 168 ? -8.669 -8.849 -0.532 1.00 96.19 168 GLY A CA 1
ATOM 1370 C C . GLY A 1 168 ? -9.892 -8.963 0.379 1.00 96.19 168 GLY A C 1
ATOM 1371 O O . GLY A 1 168 ? -11.018 -8.776 -0.074 1.00 96.19 168 GLY A O 1
ATOM 1372 N N . PHE A 1 169 ? -9.668 -9.246 1.661 1.00 97.62 169 PHE A N 1
ATOM 1373 C CA . PHE A 1 169 ? -10.728 -9.384 2.666 1.00 97.62 169 PHE A CA 1
ATOM 1374 C C . PHE A 1 169 ? -10.810 -8.139 3.556 1.00 97.62 169 PHE A C 1
ATOM 1376 O O . PHE A 1 169 ? -9.807 -7.756 4.164 1.00 97.62 169 PHE A O 1
ATOM 1383 N N . LEU A 1 170 ? -11.989 -7.524 3.657 1.00 98.31 170 LEU A N 1
ATOM 1384 C CA . LEU A 1 170 ? -12.225 -6.277 4.381 1.00 98.31 170 LEU A CA 1
ATOM 1385 C C . LEU A 1 170 ? -12.692 -6.505 5.823 1.00 98.31 170 LEU A C 1
ATOM 1387 O O . LEU A 1 170 ? -13.721 -7.131 6.088 1.00 98.31 170 LEU A O 1
ATOM 1391 N N . PHE A 1 171 ? -11.976 -5.870 6.744 1.00 98.56 171 PHE A N 1
ATOM 1392 C CA . PHE A 1 171 ? -12.459 -5.517 8.069 1.00 98.56 171 PHE A CA 1
ATOM 1393 C C . PHE A 1 171 ? -12.696 -4.007 8.113 1.00 98.56 171 PHE A C 1
ATOM 1395 O O . PHE A 1 171 ? -11.761 -3.217 7.966 1.00 98.56 171 PHE A O 1
ATOM 1402 N N . GLU A 1 172 ? -13.949 -3.610 8.308 1.00 98.25 172 GLU A N 1
ATOM 1403 C CA . GLU A 1 172 ? -14.339 -2.211 8.453 1.00 98.25 172 GLU A CA 1
ATOM 1404 C C . GLU A 1 172 ? -14.328 -1.821 9.933 1.00 98.25 172 GLU A C 1
ATOM 1406 O O . GLU A 1 172 ? -15.010 -2.438 10.747 1.00 98.25 172 GLU A O 1
ATOM 1411 N N . LEU A 1 173 ? -13.520 -0.827 10.293 1.00 98.19 173 LEU A N 1
ATOM 1412 C CA . LEU A 1 173 ? -13.329 -0.340 11.656 1.00 98.19 173 LEU A CA 1
ATOM 1413 C C . LEU A 1 173 ? -14.424 0.674 12.008 1.00 98.19 173 LEU A C 1
ATOM 1415 O O . LEU A 1 173 ? -14.600 1.678 11.316 1.00 98.19 173 LEU A O 1
ATOM 1419 N N . GLU A 1 174 ? -15.138 0.422 13.105 1.00 95.31 174 GLU A N 1
ATOM 1420 C CA . GLU A 1 174 ? -16.305 1.203 13.519 1.00 95.31 174 GLU A CA 1
ATOM 1421 C C . GLU A 1 174 ? -16.238 1.525 15.028 1.00 95.31 174 GLU A C 1
ATOM 1423 O O . GLU A 1 174 ? -16.527 0.654 15.851 1.00 95.31 174 GLU A O 1
ATOM 1428 N N . PRO A 1 175 ? -15.900 2.767 15.432 1.00 95.62 175 PRO A N 1
ATOM 1429 C CA . PRO A 1 175 ? -15.650 3.927 14.576 1.00 95.62 175 PRO A CA 1
ATOM 1430 C C . PRO A 1 175 ? -14.294 3.854 13.841 1.00 95.62 175 PRO A C 1
ATOM 1432 O O . PRO A 1 175 ? -13.388 3.151 14.294 1.00 95.62 175 PRO A O 1
ATOM 1435 N N . PRO A 1 176 ? -14.116 4.624 12.750 1.00 96.69 176 PRO A N 1
ATOM 1436 C CA . PRO A 1 176 ? -12.819 4.773 12.095 1.00 96.69 176 PRO A CA 1
ATOM 1437 C C . PRO A 1 176 ? -11.761 5.340 13.049 1.00 96.69 176 PRO A C 1
ATOM 1439 O O . PRO A 1 176 ? -12.048 6.233 13.850 1.00 96.69 176 PRO A O 1
ATOM 1442 N N . ILE A 1 177 ? -10.517 4.879 12.923 1.00 97.75 177 ILE A N 1
ATOM 1443 C CA . ILE A 1 177 ? -9.403 5.364 13.746 1.00 97.75 177 ILE A CA 1
ATOM 1444 C C . ILE A 1 177 ? -8.806 6.620 13.098 1.00 97.75 177 ILE A C 1
ATOM 1446 O O . ILE A 1 177 ? -8.331 6.531 11.963 1.00 97.75 177 ILE A O 1
ATOM 1450 N N . PRO A 1 178 ? -8.765 7.777 13.780 1.00 97.00 178 PRO A N 1
ATOM 1451 C CA . PRO A 1 178 ? -8.076 8.953 13.266 1.00 97.00 178 PRO A CA 1
ATOM 1452 C C . PRO A 1 178 ? -6.558 8.740 13.274 1.00 97.00 178 PRO A C 1
ATOM 1454 O O . PRO A 1 178 ? -5.982 8.236 14.238 1.00 97.00 178 PRO A O 1
ATOM 1457 N N . VAL A 1 179 ? -5.901 9.159 12.199 1.00 94.88 179 VAL A N 1
ATOM 1458 C CA . VAL A 1 179 ? -4.452 9.087 12.021 1.00 94.88 179 VAL A CA 1
ATOM 1459 C C . VAL A 1 179 ? -3.959 10.406 11.458 1.00 94.88 179 VAL A C 1
ATOM 1461 O O . VAL A 1 179 ? -4.338 10.817 10.362 1.00 94.88 179 VAL A O 1
ATOM 1464 N N . GLU A 1 180 ? -3.086 11.075 12.198 1.00 94.25 180 GLU A N 1
ATOM 1465 C CA . GLU A 1 180 ? -2.452 12.299 11.732 1.00 94.25 180 GLU A CA 1
ATOM 1466 C C . GLU A 1 180 ? -1.199 11.969 10.912 1.00 94.25 180 GLU A C 1
ATOM 1468 O O . GLU A 1 180 ? -0.210 11.439 11.423 1.00 94.25 180 GLU A O 1
ATOM 1473 N N . VAL A 1 181 ? -1.234 12.280 9.614 1.00 91.00 181 VAL A N 1
ATOM 1474 C CA . VAL A 1 181 ? -0.063 12.156 8.746 1.00 91.00 181 VAL A CA 1
ATOM 1475 C C . VAL A 1 181 ? 0.762 13.429 8.851 1.00 91.00 181 VAL A C 1
ATOM 1477 O O . VAL A 1 181 ? 0.380 14.472 8.325 1.00 91.00 181 VAL A O 1
ATOM 1480 N N . LEU A 1 182 ? 1.916 13.335 9.501 1.00 87.38 182 LEU A N 1
ATOM 1481 C CA . LEU A 1 182 ? 2.822 14.466 9.673 1.00 87.38 182 LEU A CA 1
ATOM 1482 C C . LEU A 1 182 ? 3.652 14.737 8.404 1.00 87.38 182 LEU A C 1
ATOM 1484 O O . LEU A 1 182 ? 3.950 13.802 7.648 1.00 87.38 182 LEU A O 1
ATOM 1488 N N . PRO A 1 183 ? 4.087 15.991 8.175 1.00 81.31 183 PRO A N 1
ATOM 1489 C CA . PRO A 1 183 ? 5.107 16.281 7.176 1.00 81.31 183 PRO A CA 1
ATOM 1490 C C . PRO A 1 183 ? 6.372 15.482 7.490 1.00 81.31 183 PRO A C 1
ATOM 1492 O O . PRO A 1 183 ? 6.896 15.546 8.600 1.00 81.31 183 PRO A O 1
ATOM 1495 N N . GLY A 1 184 ? 6.880 14.722 6.523 1.00 74.69 184 GLY A N 1
ATOM 1496 C CA . GLY A 1 184 ? 8.160 14.048 6.709 1.00 74.69 184 GLY A CA 1
ATOM 1497 C C . GLY A 1 184 ? 9.341 14.923 6.305 1.00 74.69 184 GLY A C 1
ATOM 1498 O O . GLY A 1 184 ? 9.217 15.862 5.519 1.00 74.69 184 GLY A O 1
ATOM 1499 N N . THR A 1 185 ? 10.513 14.574 6.826 1.00 72.69 185 THR A N 1
ATOM 1500 C CA . THR A 1 185 ? 11.765 15.289 6.569 1.00 72.69 185 THR A CA 1
ATOM 1501 C C . THR A 1 185 ? 12.443 14.735 5.312 1.00 72.69 185 THR A C 1
ATOM 1503 O O . THR A 1 185 ? 12.815 13.558 5.299 1.00 72.69 185 THR A O 1
ATOM 1506 N N . PRO A 1 186 ? 12.651 15.536 4.248 1.00 67.50 186 PRO A N 1
ATOM 1507 C CA . PRO A 1 186 ? 13.362 15.074 3.061 1.00 67.50 186 PRO A CA 1
ATOM 1508 C C . PRO A 1 186 ? 14.811 14.702 3.395 1.00 67.50 186 PRO A C 1
ATOM 1510 O O . PRO A 1 186 ? 15.589 15.542 3.845 1.00 67.50 186 PRO A O 1
ATOM 1513 N N . VAL A 1 187 ? 15.184 13.449 3.132 1.00 64.12 187 VAL A N 1
ATOM 1514 C CA . VAL A 1 187 ? 16.556 12.949 3.286 1.00 64.12 187 VAL A CA 1
ATOM 1515 C C . VAL A 1 187 ? 17.222 12.818 1.911 1.00 64.12 187 VAL A C 1
ATOM 1517 O O . VAL A 1 187 ? 16.739 12.102 1.035 1.00 64.12 187 VAL A O 1
ATOM 1520 N N . GLY A 1 188 ? 18.318 13.554 1.695 1.00 63.22 188 GLY A N 1
ATOM 1521 C CA . GLY A 1 188 ? 19.097 13.552 0.449 1.00 63.22 188 GLY A CA 1
ATOM 1522 C C . GLY A 1 188 ? 19.468 14.953 -0.055 1.00 63.22 188 GLY A C 1
ATOM 1523 O O . GLY A 1 188 ? 18.737 15.918 0.145 1.00 63.22 188 GLY A O 1
ATOM 1524 N N . ALA A 1 189 ? 20.609 15.068 -0.745 1.00 57.47 189 ALA A N 1
ATOM 1525 C CA . ALA A 1 189 ? 21.158 16.354 -1.205 1.00 57.47 189 ALA A CA 1
ATOM 1526 C C . ALA A 1 189 ? 20.267 17.090 -2.227 1.00 57.47 189 ALA A C 1
ATOM 1528 O O . ALA A 1 189 ? 20.355 18.306 -2.383 1.00 57.47 189 ALA A O 1
ATOM 1529 N N . ARG A 1 190 ? 19.393 16.363 -2.935 1.00 57.66 190 ARG A N 1
ATOM 1530 C CA . ARG A 1 190 ? 18.536 16.913 -3.991 1.00 57.66 190 ARG A CA 1
ATOM 1531 C C . ARG A 1 190 ? 17.121 17.155 -3.471 1.00 57.66 190 ARG A C 1
ATOM 1533 O O . ARG A 1 190 ? 16.329 16.223 -3.349 1.00 57.66 190 ARG A O 1
ATOM 1540 N N . LYS A 1 191 ? 16.815 18.426 -3.206 1.00 54.69 191 LYS A N 1
ATOM 1541 C CA . LYS A 1 191 ? 15.508 18.894 -2.709 1.00 54.69 191 LYS A CA 1
ATOM 1542 C C . LYS A 1 191 ? 14.498 19.209 -3.823 1.00 54.69 191 LYS A C 1
ATOM 1544 O O . LYS A 1 191 ? 13.322 19.398 -3.544 1.00 54.69 191 LYS A O 1
ATOM 1549 N N . THR A 1 192 ? 14.938 19.241 -5.082 1.00 50.38 192 THR A N 1
ATOM 1550 C CA . THR A 1 192 ? 14.123 19.565 -6.265 1.00 50.38 192 THR A CA 1
ATOM 1551 C C . THR A 1 192 ? 14.342 18.547 -7.395 1.00 50.38 192 THR A C 1
ATOM 1553 O O . THR A 1 192 ? 15.407 17.915 -7.451 1.00 50.38 192 THR A O 1
ATOM 1556 N N . PRO A 1 193 ? 13.353 18.353 -8.296 1.00 48.97 193 PRO A N 1
ATOM 1557 C CA . PRO A 1 193 ? 13.527 17.499 -9.468 1.00 48.97 193 PRO A CA 1
ATOM 1558 C C . PRO A 1 193 ? 14.703 18.003 -10.310 1.00 48.97 193 PRO A C 1
ATOM 1560 O O . PRO A 1 193 ? 14.839 19.216 -10.485 1.00 48.97 193 PRO A O 1
ATOM 1563 N N . PRO A 1 194 ? 15.532 17.123 -10.894 1.00 52.84 194 PRO A N 1
ATOM 1564 C CA . PRO A 1 194 ? 16.498 17.556 -11.895 1.00 52.84 194 PRO A CA 1
ATOM 1565 C C . PRO A 1 194 ? 15.747 18.213 -13.066 1.00 52.84 194 PRO A C 1
ATOM 1567 O O . PRO A 1 194 ? 14.842 17.594 -13.633 1.00 52.84 194 PRO A O 1
ATOM 1570 N N . LYS A 1 195 ? 16.105 19.451 -13.438 1.00 43.75 195 LYS A N 1
ATOM 1571 C CA . LYS A 1 195 ? 15.564 20.097 -14.646 1.00 43.75 195 LYS A CA 1
ATOM 1572 C C . LYS A 1 195 ? 15.844 19.198 -15.861 1.00 43.75 195 LYS A C 1
ATOM 1574 O O . LYS A 1 195 ? 16.983 18.797 -16.068 1.00 43.75 195 LYS A O 1
ATOM 1579 N N . GLY A 1 196 ? 14.808 18.875 -16.641 1.00 48.84 196 GLY A N 1
ATOM 1580 C CA . GLY A 1 196 ? 14.952 18.169 -17.922 1.00 48.84 196 GLY A CA 1
ATOM 1581 C C . GLY A 1 196 ? 15.242 16.664 -17.850 1.00 48.84 196 GLY A C 1
ATOM 1582 O O . GLY A 1 196 ? 15.737 16.116 -18.828 1.00 48.84 196 GLY A O 1
ATOM 1583 N N . ALA A 1 197 ? 14.950 15.975 -16.739 1.00 43.09 197 ALA A N 1
ATOM 1584 C CA . ALA A 1 197 ? 15.250 14.545 -16.605 1.00 43.09 197 ALA A CA 1
ATOM 1585 C C . ALA A 1 197 ? 14.412 13.660 -17.560 1.00 43.09 197 ALA A C 1
ATOM 1587 O O . ALA A 1 197 ? 13.347 13.160 -17.199 1.00 43.09 197 ALA A O 1
ATOM 1588 N N . ARG A 1 198 ? 14.917 13.444 -18.776 1.00 38.41 198 ARG A N 1
ATOM 1589 C CA . ARG A 1 198 ? 14.596 12.309 -19.650 1.00 38.41 198 ARG A CA 1
ATOM 1590 C C . ARG A 1 198 ? 15.883 11.501 -19.790 1.00 38.41 198 ARG A C 1
ATOM 1592 O O . ARG A 1 198 ? 16.897 12.060 -20.192 1.00 38.41 198 ARG A O 1
ATOM 1599 N N . TRP A 1 199 ? 15.871 10.227 -19.411 1.00 44.69 199 TRP A N 1
ATOM 1600 C CA . TRP A 1 199 ? 17.009 9.330 -19.645 1.00 44.69 199 TRP A CA 1
ATOM 1601 C C . TRP A 1 199 ? 16.700 8.414 -20.839 1.00 44.69 199 TRP A C 1
ATOM 1603 O O . TRP A 1 199 ? 15.522 8.092 -21.027 1.00 44.69 199 TRP A O 1
ATOM 1613 N N . PRO A 1 200 ? 17.699 8.008 -21.654 1.00 32.28 200 PRO A N 1
ATOM 1614 C CA . PRO A 1 200 ? 17.502 7.096 -22.772 1.00 32.28 200 PRO A CA 1
ATOM 1615 C C . PRO A 1 200 ? 16.757 5.840 -22.333 1.00 32.28 200 PRO A C 1
ATOM 1617 O O . PRO A 1 200 ? 17.099 5.191 -21.341 1.00 32.28 200 PRO A O 1
ATOM 1620 N N . THR A 1 201 ? 15.717 5.519 -23.094 1.00 34.06 201 THR A N 1
ATOM 1621 C CA . THR A 1 201 ? 15.027 4.233 -23.062 1.00 34.06 201 THR A CA 1
ATOM 1622 C C . THR A 1 201 ? 16.052 3.114 -23.230 1.00 34.06 201 THR A C 1
ATOM 1624 O O . THR A 1 201 ? 16.786 3.120 -24.217 1.00 34.06 201 THR A O 1
ATOM 1627 N N . ARG A 1 202 ? 16.117 2.197 -22.257 1.00 33.94 202 ARG A N 1
ATOM 1628 C CA . ARG A 1 202 ? 16.898 0.953 -22.339 1.00 33.94 202 ARG A CA 1
ATOM 1629 C C . ARG A 1 202 ? 16.200 -0.100 -23.194 1.00 33.94 202 ARG A C 1
ATOM 1631 O O . ARG A 1 202 ? 14.983 -0.319 -22.988 1.00 33.94 202 ARG A O 1
#

Nearest PDB structures (foldseek):
  7aoi-assembly1_AV  TM=5.266E-01  e=9.002E+00  Trypanosoma brucei
  7ane-assembly1_L  TM=3.664E-01  e=9.002E+00  Leishmania major
  8apo-assembly1_Ap  TM=3.249E-01  e=7.654E+00  Polytomella magna

Secondary structure (DSSP, 8-state):
----EEEEEEE-TTS-EEEEEEEPPPEEEEEEEEEESPPP---TTS-HHHHEEEETTEEEE-HHHHSSSTTSTTTTEEEEEEEE--GGGGGG-EEEEEEEEEEES-HHHHHTT--SS-EEEEHHHHHHHHHHHHHHS-EEEEEE----EEEEEEETTEEEEEEES---EEEEEEEEEEEEEPPPPPPSS--SPPTT-BPPP-

Mean predicted aligned error: 6.81 Å

Sequence (202 aa):
PTTIGGWQEERVASGAIVRRYKGSDVGLRYWRELVVAPVWYPPRATPPDDLVGVFDGRRRLKEELIGPSYRSAYGMVMLVHERDLGAERREDRWYDAGIRTHGSANYGSILKGSSHGCHRLYNVHVLRLATYILKTQRYAARGEIDEALRRVVRARGRR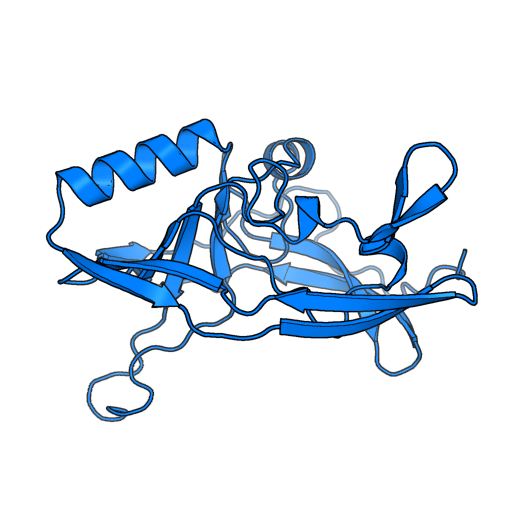WDLEREQRGFLFELEPPIPVEVLPGTPVGARKTPPKGARWPTR

pLDDT: mean 86.37, std 14.17, range [32.28, 98.56]

Solvent-accessible surface area (backbone atoms only — not comparable to full-atom values): 11210 Å² total; per-residue (Å²): 125,66,16,48,15,32,82,38,81,39,37,46,94,89,67,49,60,36,74,45,79,28,60,42,82,66,44,76,26,28,40,33,45,38,28,39,44,21,40,44,81,76,57,90,41,54,55,45,66,80,48,43,42,76,54,95,92,38,80,42,70,41,56,46,42,31,33,60,26,70,55,2,66,31,2,45,32,36,32,40,42,24,33,80,66,44,82,90,38,67,94,60,24,68,42,74,81,83,35,34,44,20,5,30,54,59,57,69,35,42,78,68,35,42,31,79,12,29,32,36,30,53,46,72,54,36,49,51,51,52,53,51,45,69,72,74,49,54,66,46,82,72,44,70,38,85,46,67,48,79,46,82,41,64,45,95,95,43,78,46,80,46,77,40,64,51,39,25,36,36,35,39,33,55,74,53,44,79,41,77,37,70,86,73,82,87,84,67,97,72,89,63,82,69,86,81,61,64,67,85,87,129

Radius of gyration: 17.9 Å; Cα contacts (8 Å, |Δi|>4): 444; chains: 1; bounding box: 44×40×49 Å

Foldseek 3Di:
DWAFWDWDWWQDPVRFIFTDTAGADFWKWWQFKKFFLFFDQDPPRPALVVQWDQDPNDIDGPDCCRTSHCQHQQHGMKTFGWDQPDVVPVVPRTHTPVEIAGEHPPVVCGVVSHDNRHIYDHNVVVVVVVVVCVVPFDWDFPFWAQDKDWDWRDDPNDIDIDIDRTGGTIIGTVPIDMDGGHDDDDDDPDPDGDPPDGDDDD